Protein 9E0V (pdb70)

Structure (mmCIF, N/CA/C/O backbone):
data_9E0V
#
_entry.id   9E0V
#
_cell.length_a   47.575
_cell.length_b   47.575
_cell.length_c   194.717
_cell.angle_alpha   90.00
_cell.angle_beta   90.00
_cell.angle_gamma   90.00
#
_symmetry.space_group_name_H-M   'P 43 21 2'
#
loop_
_entity.id
_entity.type
_entity.pdbx_description
1 polymer 'Maltose/maltodextrin-binding periplasmic protein, Gasdermin-D, C-terminal chimera'
2 polymer GLY-CYS-ILE-LYS-LYS-ALA-VAL-6CW-PHE-LYS-CYS
3 water water
#
loop_
_atom_site.group_PDB
_atom_site.id
_atom_site.type_symbol
_atom_site.label_atom_id
_atom_site.label_alt_id
_atom_site.label_comp_id
_atom_site.label_asym_id
_atom_site.label_entity_id
_atom_site.label_seq_id
_atom_site.pdbx_PDB_ins_code
_atom_site.Cartn_x
_atom_site.Cartn_y
_atom_site.Cartn_z
_atom_site.occupancy
_atom_site.B_iso_or_equiv
_atom_site.auth_seq_id
_atom_site.auth_comp_id
_atom_site.auth_asym_id
_atom_site.auth_atom_id
_atom_site.pdbx_PDB_model_num
ATOM 1 N N . PRO A 1 384 ? 38.423 2.839 37.065 1.00 45.51 278 PRO A N 1
ATOM 2 C CA . PRO A 1 384 ? 39.024 3.478 35.885 1.00 45.48 278 PRO A CA 1
ATOM 3 C C . PRO A 1 384 ? 38.109 3.410 34.662 1.00 45.34 278 PRO A C 1
ATOM 4 O O . PRO A 1 384 ? 38.575 3.133 33.553 1.00 45.25 278 PRO A O 1
ATOM 8 N N . ALA A 1 385 ? 36.799 3.640 34.880 1.00 44.62 279 ALA A N 1
ATOM 9 C CA . ALA A 1 385 ? 35.752 3.630 33.847 1.00 44.44 279 ALA A CA 1
ATOM 10 C C . ALA A 1 385 ? 34.446 4.251 34.406 1.00 43.76 279 ALA A C 1
ATOM 11 O O . ALA A 1 385 ? 34.297 4.358 35.622 1.00 44.76 279 ALA A O 1
ATOM 13 N N . GLU A 1 386 ? 33.501 4.650 33.528 1.00 41.88 280 GLU A N 1
ATOM 14 C CA . GLU A 1 386 ? 32.220 5.212 33.967 1.00 40.61 280 GLU A CA 1
ATOM 15 C C . GLU A 1 386 ? 31.069 4.223 33.706 1.00 38.32 280 GLU A C 1
ATOM 16 O O . GLU A 1 386 ? 31.011 3.606 32.638 1.00 38.65 280 GLU A O 1
ATOM 22 N N . GLY A 1 387 ? 30.142 4.123 34.657 1.00 35.43 281 GLY A N 1
ATOM 23 C CA . GLY A 1 387 ? 28.983 3.253 34.525 1.00 33.03 281 GLY A CA 1
ATOM 24 C C . GLY A 1 387 ? 29.299 1.792 34.793 1.00 29.32 281 GLY A C 1
ATOM 25 O O . GLY A 1 387 ? 30.406 1.450 35.209 1.00 28.67 281 GLY A O 1
ATOM 26 N N . ALA A 1 388 ? 28.317 0.920 34.563 1.00 26.94 282 ALA A N 1
ATOM 27 C CA . ALA A 1 388 ? 28.473 -0.512 34.834 1.00 24.90 282 ALA A CA 1
ATOM 28 C C . ALA A 1 388 ? 28.990 -1.276 33.594 1.00 22.48 282 ALA A C 1
ATOM 29 O O . ALA A 1 388 ? 28.783 -0.803 32.486 1.00 22.40 282 ALA A O 1
ATOM 31 N N . PHE A 1 389 ? 29.512 -2.497 33.772 1.00 20.65 283 PHE A N 1
ATOM 32 C CA . PHE A 1 389 ? 29.908 -3.306 32.616 1.00 20.44 283 PHE A CA 1
ATOM 33 C C . PHE A 1 389 ? 28.687 -3.670 31.763 1.00 20.17 283 PHE A C 1
ATOM 34 O O . PHE A 1 389 ? 28.774 -3.714 30.536 1.00 20.23 283 PHE A O 1
ATOM 42 N N . THR A 1 390 ? 27.582 -4.012 32.429 1.00 19.81 284 THR A N 1
ATOM 43 C CA . THR A 1 390 ? 26.401 -4.533 31.755 1.00 19.86 284 THR A CA 1
ATOM 44 C C . THR A 1 390 ? 25.229 -3.547 31.770 1.00 21.07 284 THR A C 1
ATOM 45 O O . THR A 1 390 ? 25.022 -2.837 32.758 1.00 22.32 284 THR A O 1
ATOM 49 N N . GLU A 1 391 ? 24.470 -3.484 30.667 1.00 19.36 285 GLU A N 1
ATOM 50 C CA . GLU A 1 391 ? 23.272 -2.646 30.616 1.00 20.97 285 GLU A CA 1
ATOM 51 C C . GLU A 1 391 ? 22.128 -3.454 31.264 1.00 22.37 285 GLU A C 1
ATOM 52 O O . GLU A 1 391 ? 22.292 -4.620 31.625 1.00 22.62 285 GLU A O 1
ATOM 58 N N . ASP A 1 392 ? 20.969 -2.833 31.407 1.00 23.70 286 ASP A N 1
ATOM 59 C CA . ASP A 1 392 ? 19.771 -3.579 31.782 1.00 24.42 286 ASP A CA 1
ATOM 60 C C . ASP A 1 392 ? 18.890 -3.681 30.522 1.00 23.05 286 ASP A C 1
ATOM 61 O O . ASP A 1 392 ? 19.287 -3.194 29.448 1.00 21.55 286 ASP A O 1
ATOM 66 N N . PHE A 1 393 ? 17.682 -4.283 30.624 1.00 22.24 287 PHE A N 1
ATOM 67 C CA . PHE A 1 393 ? 16.822 -4.398 29.453 1.00 22.20 287 PHE A CA 1
ATOM 68 C C . PHE A 1 393 ? 16.491 -3.017 28.866 1.00 21.01 287 PHE A C 1
ATOM 69 O O . PHE A 1 393 ? 16.551 -2.880 27.660 1.00 20.43 287 PHE A O 1
ATOM 77 N N . GLN A 1 394 ? 16.188 -2.019 29.703 1.00 21.05 288 GLN A N 1
ATOM 78 C CA . GLN A 1 394 ? 15.878 -0.667 29.231 1.00 23.13 288 GLN A CA 1
ATOM 79 C C . GLN A 1 394 ? 17.042 -0.085 28.382 1.00 22.35 288 GLN A C 1
ATOM 80 O O . GLN A 1 394 ? 16.802 0.506 27.327 1.00 21.95 288 GLN A O 1
ATOM 86 N N . GLY A 1 395 ? 18.277 -0.280 28.853 1.00 20.42 289 GLY A N 1
ATOM 87 C CA . GLY A 1 395 ? 19.456 0.221 28.158 1.00 19.72 289 GLY A CA 1
ATOM 88 C C . GLY A 1 395 ? 19.677 -0.524 26.855 1.00 18.94 289 GLY A C 1
ATOM 89 O O . GLY A 1 395 ? 19.972 0.086 25.824 1.00 19.79 289 GLY A O 1
ATOM 90 N N . LEU A 1 396 ? 19.509 -1.862 26.875 1.00 17.54 290 LEU A N 1
ATOM 91 C CA . LEU A 1 396 ? 19.648 -2.662 25.667 1.00 17.38 290 LEU A CA 1
ATOM 92 C C . LEU A 1 396 ? 18.612 -2.245 24.638 1.00 16.91 290 LEU A C 1
ATOM 93 O O . LEU A 1 396 ? 18.945 -2.015 23.476 1.00 17.79 290 LEU A O 1
ATOM 98 N N . ARG A 1 397 ? 17.369 -2.067 25.077 1.00 17.31 291 ARG A N 1
ATOM 99 C CA . ARG A 1 397 ? 16.287 -1.680 24.170 1.00 18.50 291 ARG A CA 1
ATOM 100 C C . ARG A 1 397 ? 16.552 -0.302 23.605 1.00 19.30 291 ARG A C 1
ATOM 101 O O . ARG A 1 397 ? 16.359 -0.099 22.409 1.00 19.82 291 ARG A O 1
ATOM 109 N N . ALA A 1 398 ? 17.076 0.632 24.428 1.00 19.91 292 ALA A N 1
ATOM 110 C CA . ALA A 1 398 ? 17.447 1.959 23.915 1.00 21.54 292 ALA A CA 1
ATOM 111 C C . ALA A 1 398 ? 18.548 1.894 22.849 1.00 22.01 292 ALA A C 1
ATOM 112 O O . ALA A 1 398 ? 18.429 2.567 21.818 1.00 23.64 292 ALA A O 1
ATOM 114 N N . GLU A 1 399 ? 19.584 1.054 23.055 1.00 21.28 293 GLU A N 1
ATOM 115 C CA . GLU A 1 399 ? 20.688 0.846 22.122 1.00 21.84 293 GLU A CA 1
ATOM 116 C C . GLU A 1 399 ? 20.164 0.292 20.793 1.00 21.73 293 GLU A C 1
ATOM 117 O O . GLU A 1 399 ? 20.544 0.783 19.726 1.00 23.04 293 GLU A O 1
ATOM 123 N N . VAL A 1 400 ? 19.281 -0.716 20.864 1.00 19.21 294 VAL A N 1
ATOM 124 C CA . VAL A 1 400 ? 18.713 -1.331 19.679 1.00 20.17 294 VAL A CA 1
ATOM 125 C C . VAL A 1 400 ? 17.858 -0.315 18.924 1.00 20.34 294 VAL A C 1
ATOM 126 O O . VAL A 1 400 ? 17.910 -0.273 17.689 1.00 20.40 294 VAL A O 1
ATOM 130 N N . GLU A 1 401 ? 17.014 0.425 19.666 1.00 20.68 295 GLU A N 1
ATOM 131 C CA . GLU A 1 401 ? 16.064 1.360 19.066 1.00 21.88 295 GLU A CA 1
ATOM 132 C C . GLU A 1 401 ? 16.736 2.535 18.393 1.00 23.23 295 GLU A C 1
ATOM 133 O O . GLU A 1 401 ? 16.134 3.084 17.459 1.00 24.05 295 GLU A O 1
ATOM 139 N N . THR A 1 402 ? 18.009 2.869 18.758 1.00 23.49 296 THR A N 1
ATOM 140 C CA . THR A 1 402 ? 18.712 3.939 18.020 1.00 24.97 296 THR A CA 1
ATOM 141 C C . THR A 1 402 ? 18.888 3.559 16.524 1.00 24.96 296 THR A C 1
ATOM 142 O O . THR A 1 402 ? 19.119 4.434 15.684 1.00 26.00 296 THR A O 1
ATOM 146 N N . ILE A 1 403 ? 18.841 2.251 16.217 1.00 23.28 297 ILE A N 1
ATOM 147 C CA . ILE A 1 403 ? 18.905 1.773 14.863 1.00 23.00 297 ILE A CA 1
ATOM 148 C C . ILE A 1 403 ? 17.474 1.404 14.404 1.00 23.25 297 ILE A C 1
ATOM 149 O O . ILE A 1 403 ? 17.008 1.930 13.388 1.00 22.88 297 ILE A O 1
ATOM 154 N N . SER A 1 404 ? 16.795 0.481 15.129 1.00 23.01 298 SER A N 1
ATOM 155 C CA . SER A 1 404 ? 15.527 -0.114 14.682 1.00 24.19 298 SER A CA 1
ATOM 156 C C . SER A 1 404 ? 14.363 0.847 14.538 1.00 26.27 298 SER A C 1
ATOM 157 O O . SER A 1 404 ? 13.435 0.521 13.798 1.00 27.45 298 SER A O 1
ATOM 160 N N . LYS A 1 405 ? 14.394 1.992 15.234 1.00 26.58 299 LYS A N 1
ATOM 161 C CA . LYS A 1 405 ? 13.333 3.008 15.154 1.00 28.40 299 LYS A CA 1
ATOM 162 C C . LYS A 1 405 ? 13.745 4.231 14.322 1.00 29.21 299 LYS A C 1
ATOM 163 O O . LYS A 1 405 ? 12.962 5.173 14.207 1.00 31.05 299 LYS A O 1
ATOM 169 N N . GLU A 1 406 ? 14.967 4.243 13.743 1.00 27.26 300 GLU A N 1
ATOM 170 C CA . GLU A 1 406 ? 15.429 5.354 12.918 1.00 26.21 300 GLU A CA 1
ATOM 171 C C . GLU A 1 406 ? 15.739 4.865 11.479 1.00 24.73 300 GLU A C 1
ATOM 172 O O . GLU A 1 406 ? 16.553 5.478 10.794 1.00 25.26 300 GLU A O 1
ATOM 178 N N . LEU A 1 407 ? 15.123 3.760 11.040 1.00 22.73 301 LEU A N 1
ATOM 179 C CA . LEU A 1 407 ? 15.406 3.222 9.708 1.00 21.72 301 LEU A CA 1
ATOM 180 C C . LEU A 1 407 ? 14.861 4.114 8.612 1.00 22.51 301 LEU A C 1
ATOM 181 O O . LEU A 1 407 ? 13.856 4.790 8.805 1.00 23.29 301 LEU A O 1
ATOM 186 N N . GLU A 1 408 ? 15.455 4.013 7.431 1.00 21.71 302 GLU A N 1
ATOM 187 C CA . GLU A 1 408 ? 14.927 4.686 6.249 1.00 21.62 302 GLU A CA 1
ATOM 188 C C . GLU A 1 408 ? 13.598 4.047 5.877 1.00 21.68 302 GLU A C 1
ATOM 189 O O . GLU A 1 408 ? 13.368 2.853 6.118 1.00 21.98 302 GLU A O 1
ATOM 195 N N . LEU A 1 409 ? 12.715 4.839 5.257 1.00 20.84 303 LEU A N 1
ATO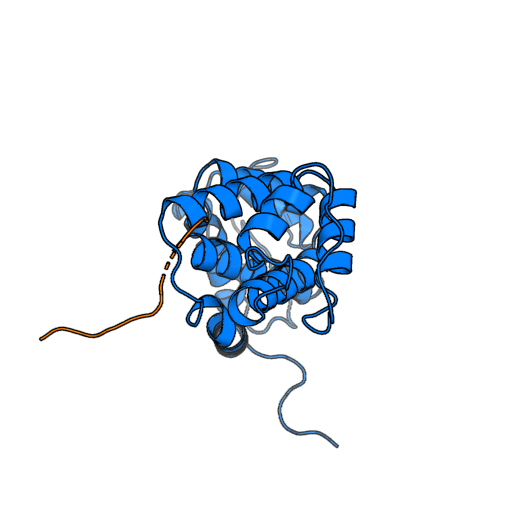M 196 C CA . LEU A 1 409 ? 11.444 4.324 4.774 1.00 22.03 303 LEU A CA 1
ATOM 197 C C . LEU A 1 409 ? 11.652 3.636 3.417 1.00 22.32 303 LEU A C 1
ATOM 198 O O . LEU A 1 409 ? 12.366 4.160 2.554 1.00 22.70 303 LEU A O 1
ATOM 203 N N . LEU A 1 410 ? 11.064 2.449 3.259 1.00 21.97 304 LEU A N 1
ATOM 204 C CA . LEU A 1 410 ? 11.182 1.671 2.036 1.00 22.75 304 LEU A CA 1
ATOM 205 C C . LEU A 1 410 ? 9.820 1.516 1.428 1.00 23.56 304 LEU A C 1
ATOM 206 O O . LEU A 1 410 ? 8.854 1.199 2.129 1.00 24.34 304 LEU A O 1
ATOM 211 N N . ASP A 1 411 ? 9.744 1.619 0.093 1.00 24.13 305 ASP A N 1
ATOM 212 C CA . ASP A 1 411 ? 8.498 1.312 -0.615 1.00 24.40 305 ASP A CA 1
ATOM 213 C C . ASP A 1 411 ? 8.206 -0.185 -0.412 1.00 24.85 305 ASP A C 1
ATOM 214 O O . ASP A 1 411 ? 9.142 -0.972 -0.260 1.00 24.12 305 ASP A O 1
ATOM 219 N N . ARG A 1 412 ? 6.926 -0.577 -0.352 1.00 25.68 306 ARG A N 1
ATOM 220 C CA . ARG A 1 412 ? 6.533 -1.968 -0.132 1.00 27.66 306 ARG A CA 1
ATOM 221 C C . ARG A 1 412 ? 7.251 -2.975 -1.022 1.00 27.54 306 ARG A C 1
ATOM 222 O O . ARG A 1 412 ? 7.672 -4.014 -0.530 1.00 27.77 306 ARG A O 1
ATOM 230 N N . GLU A 1 413 ? 7.446 -2.656 -2.310 1.00 26.89 307 GLU A N 1
ATOM 231 C CA . GLU A 1 413 ? 8.109 -3.582 -3.221 1.00 26.62 307 GLU A CA 1
ATOM 232 C C . GLU A 1 413 ? 9.580 -3.763 -2.843 1.00 24.48 307 GLU A C 1
ATOM 233 O O . GLU A 1 413 ? 10.076 -4.899 -2.841 1.00 24.47 307 GLU A O 1
ATOM 239 N N . LEU A 1 414 ? 10.256 -2.654 -2.527 1.00 22.64 308 LEU A N 1
ATOM 240 C CA . LEU A 1 414 ? 11.672 -2.724 -2.144 1.00 22.17 308 LEU A CA 1
ATOM 241 C C . LEU A 1 414 ? 11.810 -3.473 -0.829 1.00 22.42 308 LEU A C 1
ATOM 242 O O . LEU A 1 414 ? 12.657 -4.350 -0.723 1.00 22.99 308 LEU A O 1
ATOM 247 N N . CYS A 1 415 ? 10.925 -3.185 0.130 1.00 21.70 309 CYS A N 1
ATOM 248 C CA . CYS A 1 415 ? 10.906 -3.842 1.438 1.00 22.62 309 CYS A CA 1
ATOM 249 C C . CYS A 1 415 ? 10.732 -5.346 1.276 1.00 23.01 309 CYS A C 1
ATOM 250 O O . CYS A 1 415 ? 11.499 -6.111 1.854 1.00 22.51 309 CYS A O 1
ATOM 253 N N . GLN A 1 416 ? 9.752 -5.779 0.454 1.00 22.10 310 GLN A N 1
ATOM 254 C CA . GLN A 1 416 ? 9.527 -7.197 0.241 1.00 22.47 310 GLN A CA 1
ATOM 255 C C . GLN A 1 416 ? 10.750 -7.889 -0.368 1.00 22.32 310 GLN A C 1
ATOM 256 O O . GLN A 1 416 ? 11.103 -8.977 0.083 1.00 21.70 310 GLN A O 1
ATOM 262 N N . LEU A 1 417 ? 11.407 -7.271 -1.372 1.00 21.53 311 LEU A N 1
ATOM 263 C CA . LEU A 1 417 ? 12.599 -7.879 -1.965 1.00 21.21 311 LEU A CA 1
ATOM 264 C C . LEU A 1 417 ? 13.721 -8.009 -0.907 1.00 19.80 311 LEU A C 1
ATOM 265 O O . LEU A 1 417 ? 14.389 -9.046 -0.846 1.00 20.56 311 LEU A O 1
ATOM 270 N N . LEU A 1 418 ? 13.864 -6.998 -0.045 1.00 18.85 312 LEU A N 1
ATOM 271 C CA . LEU A 1 418 ? 14.902 -7.034 0.987 1.00 18.23 312 LEU A CA 1
ATOM 272 C C . LEU A 1 418 ? 14.634 -8.186 1.954 1.00 18.40 312 LEU A C 1
ATOM 273 O O . LEU A 1 418 ? 15.540 -8.942 2.276 1.00 18.36 312 LEU A O 1
ATOM 278 N N . LEU A 1 419 ? 13.363 -8.334 2.400 1.00 18.07 313 LEU A N 1
ATOM 279 C CA . LEU A 1 419 ? 13.017 -9.427 3.315 1.00 18.78 313 LEU A CA 1
ATOM 280 C C . LEU A 1 419 ? 13.190 -10.797 2.673 1.00 19.22 313 LEU A C 1
ATOM 281 O O . LEU A 1 419 ? 13.646 -11.717 3.353 1.00 19.52 313 LEU A O 1
ATOM 286 N N . GLU A 1 420 ? 12.842 -10.959 1.364 1.00 19.17 314 GLU A N 1
ATOM 287 C CA . GLU A 1 420 ? 13.050 -12.259 0.698 1.00 19.97 314 GLU A CA 1
ATOM 288 C C . GLU A 1 420 ? 14.536 -12.597 0.663 1.00 19.74 314 GLU A C 1
ATOM 289 O O . GLU A 1 420 ? 14.928 -13.738 0.935 1.00 19.63 314 GLU A O 1
ATOM 295 N N . GLY A 1 421 ? 15.345 -11.585 0.363 1.00 18.74 315 GLY A N 1
ATOM 296 C CA . GLY A 1 421 ? 16.795 -11.725 0.335 1.00 17.79 315 GLY A CA 1
ATOM 297 C C . GLY A 1 421 ? 17.333 -12.115 1.701 1.00 17.13 315 GLY A C 1
ATOM 298 O O . GLY A 1 421 ? 18.094 -13.091 1.827 1.00 17.09 315 GLY A O 1
ATOM 299 N N . LEU A 1 422 ? 16.909 -11.388 2.763 1.00 16.77 316 LEU A N 1
ATOM 300 C CA . LEU A 1 422 ? 17.420 -11.704 4.118 1.00 16.51 316 LEU A CA 1
ATOM 301 C C . LEU A 1 422 ? 17.014 -13.120 4.555 1.00 16.89 316 LEU A C 1
ATOM 302 O O . LEU A 1 422 ? 17.775 -13.820 5.242 1.00 16.81 316 LEU A O 1
ATOM 307 N N . GLU A 1 423 ? 15.791 -13.545 4.173 1.00 16.99 317 GLU A N 1
ATOM 308 C CA . GLU A 1 423 ? 15.328 -14.889 4.511 1.00 18.93 317 GLU A CA 1
ATOM 309 C C . GLU A 1 423 ? 16.265 -15.947 3.891 1.00 20.37 317 GLU A C 1
ATOM 310 O O . GLU A 1 423 ? 16.718 -16.856 4.584 1.00 20.64 317 GLU A O 1
ATOM 316 N N . GLY A 1 424 ? 16.602 -15.763 2.610 1.00 19.68 318 GLY A N 1
ATOM 317 C CA . GLY A 1 424 ? 17.520 -16.678 1.944 1.00 18.89 318 GLY A CA 1
ATOM 318 C C . GLY A 1 424 ? 18.928 -16.638 2.513 1.00 18.38 318 GLY A C 1
ATOM 319 O O . GLY A 1 424 ? 19.571 -17.680 2.678 1.00 18.50 318 GLY A O 1
ATOM 320 N N . VAL A 1 425 ? 19.402 -15.450 2.906 1.00 17.31 319 VAL A N 1
ATOM 321 C CA . VAL A 1 425 ? 20.730 -15.312 3.514 1.00 17.85 319 VAL A CA 1
ATOM 322 C C . VAL A 1 425 ? 20.800 -16.050 4.858 1.00 17.70 319 VAL A C 1
ATOM 323 O O . VAL A 1 425 ? 21.757 -16.761 5.131 1.00 18.81 319 VAL A O 1
ATOM 327 N N . LEU A 1 426 ? 19.742 -15.925 5.680 1.00 16.61 320 LEU A N 1
ATOM 328 C CA . LEU A 1 426 ? 19.712 -16.596 6.977 1.00 16.44 320 LEU A CA 1
ATOM 329 C C . LEU A 1 426 ? 19.770 -18.134 6.817 1.00 18.24 320 LEU A C 1
ATOM 330 O O . LEU A 1 426 ? 20.192 -18.810 7.752 1.00 19.10 320 LEU A O 1
ATOM 335 N N . ARG A 1 427 ? 19.326 -18.683 5.666 1.00 18.84 321 ARG A N 1
ATOM 336 C CA . ARG A 1 427 ? 19.369 -20.146 5.443 1.00 19.50 321 ARG A CA 1
ATOM 337 C C . ARG A 1 427 ? 20.719 -20.639 4.909 1.00 21.26 321 ARG A C 1
ATOM 338 O O . ARG A 1 427 ? 20.878 -21.852 4.681 1.00 22.75 321 ARG A O 1
ATOM 346 N N . ASP A 1 428 ? 21.700 -19.745 4.729 1.00 20.40 322 ASP A N 1
ATOM 347 C CA . ASP A 1 428 ? 22.978 -20.148 4.128 1.00 22.19 322 ASP A CA 1
ATOM 348 C C . ASP A 1 428 ? 24.138 -19.442 4.808 1.00 22.41 322 ASP A C 1
ATOM 349 O O . ASP A 1 428 ? 24.333 -18.242 4.596 1.00 22.22 322 ASP A O 1
ATOM 354 N N . GLN A 1 429 ? 24.926 -20.177 5.599 1.00 22.06 323 GLN A N 1
ATOM 355 C CA . GLN A 1 429 ? 26.060 -19.619 6.343 1.00 22.43 323 GLN A CA 1
ATOM 356 C C . GLN A 1 429 ? 27.042 -18.886 5.439 1.00 22.22 323 GLN A C 1
ATOM 357 O O . GLN A 1 429 ? 27.611 -17.871 5.849 1.00 22.28 323 GLN A O 1
ATOM 363 N N . LEU A 1 430 ? 27.218 -19.377 4.202 1.00 22.53 324 LEU A N 1
ATOM 364 C CA . LEU A 1 430 ? 28.127 -18.692 3.276 1.00 23.85 324 LEU A CA 1
ATOM 365 C C . LEU A 1 430 ? 27.546 -17.381 2.779 1.00 23.56 324 LEU A C 1
ATOM 366 O O . LEU A 1 430 ? 28.300 -16.460 2.496 1.00 25.26 324 LEU A O 1
ATOM 371 N N . ALA A 1 431 ? 26.225 -17.309 2.604 1.00 21.36 325 ALA A N 1
ATOM 372 C CA . ALA A 1 431 ? 25.582 -16.068 2.172 1.00 20.67 325 ALA A CA 1
ATOM 373 C C . ALA A 1 431 ? 25.700 -15.013 3.304 1.00 20.25 325 ALA A C 1
ATOM 374 O O . ALA A 1 431 ? 25.938 -13.857 3.004 1.00 21.28 325 ALA A O 1
ATOM 376 N N . LEU A 1 432 ? 25.564 -15.412 4.577 1.00 20.41 326 LEU A N 1
ATOM 377 C CA . LEU A 1 432 ? 25.747 -14.470 5.697 1.00 20.31 326 LEU A CA 1
ATOM 378 C C . LEU A 1 432 ? 27.176 -13.892 5.672 1.00 20.69 326 LEU A C 1
ATOM 379 O O . LEU A 1 432 ? 27.376 -12.682 5.808 1.00 19.92 326 LEU A O 1
ATOM 384 N N . ARG A 1 433 ? 28.174 -14.773 5.450 1.00 20.57 327 ARG A N 1
ATOM 385 C CA . ARG A 1 433 ? 29.559 -14.335 5.417 1.00 21.77 327 ARG A CA 1
ATOM 386 C C . ARG A 1 433 ? 29.802 -13.430 4.214 1.00 20.83 327 ARG A C 1
ATOM 387 O O . ARG A 1 433 ? 30.423 -12.384 4.368 1.00 21.10 327 ARG A O 1
ATOM 395 N N . ALA A 1 434 ? 29.321 -13.819 3.031 1.00 20.72 328 ALA A N 1
ATOM 396 C CA . ALA A 1 434 ? 29.533 -13.039 1.811 1.00 21.59 328 ALA A CA 1
ATOM 397 C C . ALA A 1 434 ? 28.892 -11.668 1.910 1.00 20.77 328 ALA A C 1
ATOM 398 O O . ALA A 1 434 ? 29.479 -10.671 1.491 1.00 21.13 328 ALA A O 1
ATOM 400 N N . LEU A 1 435 ? 27.699 -11.610 2.514 1.00 19.03 329 LEU A N 1
ATOM 401 C CA . LEU A 1 435 ? 27.021 -10.336 2.653 1.00 17.53 329 LEU A CA 1
ATOM 402 C C . LEU A 1 435 ? 27.759 -9.447 3.640 1.00 17.47 329 LEU A C 1
ATOM 403 O O . LEU A 1 435 ? 27.962 -8.255 3.381 1.00 17.59 329 LEU A O 1
ATOM 408 N N . GLU A 1 436 ? 28.229 -10.025 4.756 1.00 17.13 330 GLU A N 1
ATOM 409 C CA . GLU A 1 436 ? 28.947 -9.254 5.763 1.00 18.21 330 GLU A CA 1
ATOM 410 C C . GLU A 1 436 ? 30.241 -8.669 5.180 1.00 19.34 330 GLU A C 1
ATOM 411 O O . GLU A 1 436 ? 30.550 -7.499 5.399 1.00 19.93 330 GLU A O 1
ATOM 417 N N . GLU A 1 437 ? 30.920 -9.457 4.340 1.00 20.50 331 GLU A N 1
ATOM 418 C CA . GLU A 1 437 ? 32.152 -9.012 3.718 1.00 22.20 331 GLU A CA 1
ATOM 419 C C . GLU A 1 437 ? 31.892 -7.926 2.701 1.00 21.42 331 GLU A C 1
ATOM 420 O O . GLU A 1 437 ? 3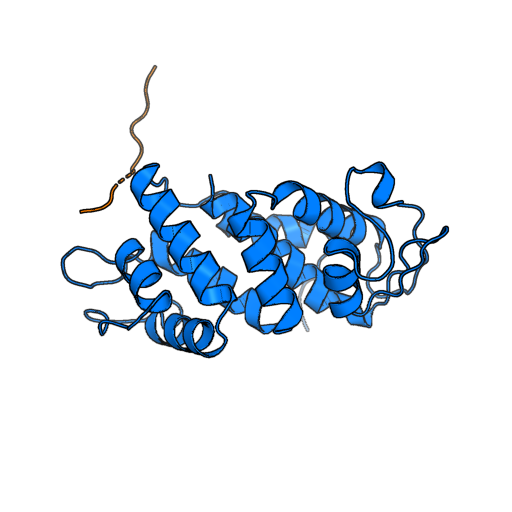2.659 -6.981 2.636 1.00 22.74 331 GLU A O 1
ATOM 426 N N . ALA A 1 438 ? 30.803 -8.025 1.938 1.00 20.19 332 ALA A N 1
ATOM 427 C CA . ALA A 1 438 ? 30.443 -7.029 0.933 1.00 20.69 332 ALA A CA 1
ATOM 428 C C . ALA A 1 438 ? 30.114 -5.687 1.578 1.00 20.95 332 ALA A C 1
ATOM 429 O O . ALA A 1 438 ? 30.441 -4.636 1.010 1.00 21.40 332 ALA A O 1
ATOM 431 N N . LEU A 1 439 ? 29.467 -5.704 2.768 1.00 18.86 333 LEU A N 1
ATOM 432 C CA . LEU A 1 439 ? 29.086 -4.451 3.400 1.00 19.38 333 LEU A CA 1
ATOM 433 C C . LEU A 1 439 ? 30.245 -3.739 4.089 1.00 22.22 333 LEU A C 1
ATOM 434 O O . LEU A 1 439 ? 30.204 -2.518 4.240 1.00 23.67 333 LEU A O 1
ATOM 439 N N . GLU A 1 440 ? 31.284 -4.488 4.485 1.00 23.72 334 GLU A N 1
ATOM 440 C CA . GLU A 1 440 ? 32.521 -3.934 5.057 1.00 26.07 334 GLU A CA 1
ATOM 441 C C . GLU A 1 440 ? 32.253 -2.965 6.218 1.00 27.29 334 GLU A C 1
ATOM 442 O O . GLU A 1 440 ? 32.913 -1.924 6.313 1.00 27.79 334 GLU A O 1
ATOM 448 N N . GLN A 1 441 ? 31.239 -3.252 7.060 1.00 27.39 335 GLN A N 1
ATOM 449 C CA . GLN A 1 441 ? 30.892 -2.371 8.179 1.00 29.48 335 GLN A CA 1
ATOM 450 C C . GLN A 1 441 ? 30.664 -0.914 7.746 1.00 32.10 335 GLN A C 1
ATOM 451 O O . GLN A 1 441 ? 31.073 0.010 8.448 1.00 32.62 335 GLN A O 1
ATOM 457 N N . GLY A 1 442 ? 30.075 -0.719 6.568 1.00 33.19 336 GLY A N 1
ATOM 458 C CA . GLY A 1 442 ? 29.832 0.623 6.053 1.00 35.12 336 GLY A CA 1
ATOM 459 C C . GLY A 1 442 ? 31.047 1.400 5.569 1.00 37.09 336 GLY A C 1
ATOM 460 O O . GLY A 1 442 ? 30.925 2.591 5.271 1.00 38.17 336 GLY A O 1
ATOM 461 N N . GLN A 1 443 ? 32.218 0.756 5.447 1.00 37.57 337 GLN A N 1
ATOM 462 C CA . GLN A 1 443 ? 33.433 1.450 5.003 1.00 39.34 337 GLN A CA 1
ATOM 463 C C . GLN A 1 443 ? 33.796 1.216 3.532 1.00 40.57 337 GLN A C 1
ATOM 464 O O . GLN A 1 443 ? 34.886 1.631 3.120 1.00 40.99 337 GLN A O 1
ATOM 470 N N . SER A 1 444 ? 32.946 0.519 2.762 1.00 40.65 338 SER A N 1
ATOM 471 C CA . SER A 1 444 ? 33.266 0.221 1.370 1.00 41.70 338 SER A CA 1
ATOM 472 C C . SER A 1 444 ? 33.297 1.442 0.483 1.00 42.62 338 SER A C 1
ATOM 473 O O . SER A 1 444 ? 32.365 2.241 0.473 1.00 43.14 338 SER A O 1
ATOM 476 N N . LEU A 1 445 ? 34.361 1.550 -0.292 1.00 42.39 339 LEU A N 1
ATOM 477 C CA . LEU A 1 445 ? 34.532 2.598 -1.273 1.00 42.78 339 LEU A CA 1
ATOM 478 C C . LEU A 1 445 ? 34.423 1.880 -2.617 1.00 42.04 339 LEU A C 1
ATOM 479 O O . LEU A 1 445 ? 35.017 0.810 -2.813 1.00 42.94 339 LEU A O 1
ATOM 484 N N . GLY A 1 446 ? 33.619 2.432 -3.500 1.00 39.68 340 GLY A N 1
ATOM 485 C CA . GLY A 1 446 ? 33.444 1.857 -4.823 1.00 37.23 340 GLY A CA 1
ATOM 486 C C . GLY A 1 446 ? 32.281 0.907 -4.956 1.00 34.07 340 GLY A C 1
ATOM 487 O O . GLY A 1 446 ? 31.699 0.434 -3.961 1.00 34.47 340 GLY A O 1
ATOM 488 N N . PRO A 1 447 ? 31.926 0.625 -6.212 1.00 30.20 341 PRO A N 1
ATOM 489 C CA . PRO A 1 447 ? 30.812 -0.283 -6.466 1.00 27.99 341 PRO A CA 1
ATOM 490 C C . PRO A 1 447 ? 31.038 -1.687 -5.907 1.00 26.16 341 PRO A C 1
ATOM 491 O O . PRO A 1 447 ? 32.155 -2.208 -5.907 1.00 26.39 341 PRO A O 1
ATOM 495 N N . VAL A 1 448 ? 29.961 -2.302 -5.422 1.00 24.82 342 VAL A N 1
ATOM 496 C CA . VAL A 1 448 ? 30.022 -3.657 -4.899 1.00 25.20 342 VAL A CA 1
ATOM 497 C C . VAL A 1 448 ? 30.245 -4.671 -6.031 1.00 26.58 342 VAL A C 1
ATOM 498 O O . VAL A 1 448 ? 29.865 -4.438 -7.175 1.00 26.11 342 VAL A O 1
ATOM 502 N N . GLU A 1 449 ? 30.824 -5.812 -5.692 1.00 28.07 343 GLU A N 1
ATOM 503 C CA . GLU A 1 449 ? 30.989 -6.903 -6.648 1.00 30.62 343 GLU A CA 1
ATOM 504 C C . GLU A 1 449 ? 29.665 -7.667 -6.654 1.00 32.69 343 GLU A C 1
ATOM 505 O O . GLU A 1 449 ? 29.081 -7.875 -5.592 1.00 31.80 343 GLU A O 1
ATOM 511 N N . PRO A 1 450 ? 29.114 -8.008 -7.829 1.00 35.20 344 PRO A N 1
ATOM 512 C CA . PRO A 1 450 ? 27.834 -8.737 -7.847 1.00 35.74 344 PRO A CA 1
ATOM 513 C C . PRO A 1 450 ? 27.984 -10.106 -7.193 1.00 34.72 344 PRO A C 1
ATOM 514 O O . PRO A 1 450 ? 29.002 -10.762 -7.367 1.00 34.82 344 PRO A O 1
ATOM 518 N N . LEU A 1 451 ? 27.015 -10.494 -6.368 1.00 33.85 345 LEU A N 1
ATOM 519 C CA . LEU A 1 451 ? 27.073 -11.775 -5.672 1.00 32.82 345 LEU A CA 1
ATOM 520 C C . LEU A 1 451 ? 25.969 -12.692 -6.168 1.00 31.60 345 LEU A C 1
ATOM 521 O O . LEU A 1 451 ? 24.931 -12.218 -6.625 1.00 31.28 345 LEU A O 1
ATOM 526 N N . ASP A 1 452 ? 26.195 -14.007 -6.075 1.00 31.42 346 ASP A N 1
ATOM 527 C CA . ASP A 1 452 ? 25.176 -14.968 -6.475 1.00 31.62 346 ASP A CA 1
ATOM 528 C C . ASP A 1 452 ? 24.208 -15.187 -5.315 1.00 30.85 346 ASP A C 1
ATOM 529 O O . ASP A 1 452 ? 24.590 -15.066 -4.134 1.00 31.72 346 ASP A O 1
ATOM 534 N N . GLY A 1 453 ? 22.998 -15.577 -5.669 1.00 29.82 347 GLY A N 1
ATOM 535 C CA . GLY A 1 453 ? 21.968 -15.973 -4.722 1.00 28.77 347 GLY A CA 1
ATOM 536 C C . GLY A 1 453 ? 21.430 -14.876 -3.830 1.00 27.17 347 GLY A C 1
ATOM 537 O O . GLY A 1 453 ? 21.455 -13.694 -4.176 1.00 26.33 347 GLY A O 1
ATOM 538 N N . PRO A 1 454 ? 20.849 -15.302 -2.700 1.00 26.30 348 PRO A N 1
ATOM 539 C CA . PRO A 1 454 ? 20.240 -14.345 -1.770 1.00 24.96 348 PRO A CA 1
ATOM 540 C C . PRO A 1 454 ? 21.131 -13.202 -1.300 1.00 23.20 348 PRO A C 1
ATOM 541 O O . PRO A 1 454 ? 20.601 -12.099 -1.089 1.00 22.50 348 PRO A O 1
ATOM 545 N N . ALA A 1 455 ? 22.450 -13.424 -1.107 1.00 22.87 349 ALA A N 1
ATOM 546 C CA . ALA A 1 455 ? 23.327 -12.312 -0.692 1.00 22.06 349 ALA A CA 1
ATOM 547 C C . ALA A 1 455 ? 23.323 -11.194 -1.752 1.00 21.15 349 ALA A C 1
ATOM 548 O O . ALA A 1 455 ? 23.283 -10.005 -1.417 1.00 18.83 349 ALA A O 1
ATOM 550 N N . GLY A 1 456 ? 23.326 -11.592 -3.029 1.00 21.29 350 GLY A N 1
ATOM 551 C CA . GLY A 1 456 ? 23.218 -10.623 -4.113 1.00 21.10 350 GLY A CA 1
ATOM 552 C C . GLY A 1 456 ? 21.878 -9.902 -4.137 1.00 21.25 350 GLY A C 1
ATOM 553 O O . GLY A 1 456 ? 21.832 -8.685 -4.335 1.00 21.92 350 GLY A O 1
ATOM 554 N N . ALA A 1 457 ? 20.772 -10.626 -3.849 1.00 20.69 351 ALA A N 1
ATOM 555 C CA . ALA A 1 457 ? 19.432 -10.068 -3.807 1.00 20.60 351 ALA A CA 1
ATOM 556 C C . ALA A 1 457 ? 19.328 -8.986 -2.726 1.00 19.06 351 ALA A C 1
ATOM 557 O O . ALA A 1 457 ? 18.723 -7.944 -2.951 1.00 19.76 351 ALA A O 1
ATOM 559 N N . VAL A 1 458 ? 19.956 -9.212 -1.572 1.00 18.12 352 VAL A N 1
ATOM 560 C CA . VAL A 1 458 ? 19.994 -8.191 -0.515 1.00 17.88 352 VAL A CA 1
ATOM 561 C C . VAL A 1 458 ? 20.833 -6.989 -0.987 1.00 18.22 352 VAL A C 1
ATOM 562 O O . VAL A 1 458 ? 20.425 -5.846 -0.809 1.00 18.06 352 VAL A O 1
ATOM 566 N N . LEU A 1 459 ? 22.009 -7.232 -1.584 1.00 18.59 353 LEU A N 1
ATOM 567 C CA . LEU A 1 459 ? 22.876 -6.143 -2.030 1.00 20.02 353 LEU A CA 1
ATOM 568 C C . LEU A 1 459 ? 22.174 -5.234 -3.024 1.00 20.24 353 LEU A C 1
ATOM 569 O O . LEU A 1 459 ? 22.284 -4.018 -2.903 1.00 20.48 353 LEU A O 1
ATOM 574 N N . GLU A 1 460 ? 21.348 -5.822 -3.913 1.00 20.92 354 GLU A N 1
ATOM 575 C CA . GLU A 1 460 ? 20.565 -5.034 -4.876 1.00 22.43 354 GLU A CA 1
ATOM 576 C C . GLU A 1 460 ? 19.586 -4.071 -4.199 1.00 22.67 354 GLU A C 1
ATOM 577 O O . GLU A 1 460 ? 19.191 -3.089 -4.810 1.00 23.90 354 GLU A O 1
ATOM 583 N N . CYS A 1 461 ? 19.168 -4.339 -2.944 1.00 21.06 355 CYS A N 1
ATOM 584 C CA . CYS A 1 461 ? 18.267 -3.436 -2.223 1.00 21.52 355 CYS A CA 1
ATOM 585 C C . CYS A 1 461 ? 19.006 -2.345 -1.440 1.00 20.74 355 CYS A C 1
ATOM 586 O O . CYS A 1 461 ? 18.353 -1.509 -0.840 1.00 22.70 355 CYS A O 1
ATOM 589 N N . LEU A 1 462 ? 20.327 -2.399 -1.361 1.00 18.64 356 LEU A N 1
ATOM 590 C CA . LEU A 1 462 ? 21.111 -1.465 -0.578 1.00 18.30 356 LEU A CA 1
ATOM 591 C C . LEU A 1 462 ? 22.029 -0.563 -1.410 1.00 19.52 356 LEU A C 1
ATOM 592 O O . LEU A 1 462 ? 22.790 0.209 -0.823 1.00 20.49 356 LEU A O 1
ATOM 597 N N . VAL A 1 463 ? 22.076 -0.775 -2.723 1.00 18.87 357 VAL A N 1
ATOM 598 C CA . VAL A 1 463 ? 22.950 0.013 -3.589 1.00 18.67 357 VAL A CA 1
ATOM 599 C C . VAL A 1 463 ? 22.177 0.893 -4.541 1.00 20.21 357 VAL A C 1
ATOM 600 O O . VAL A 1 463 ? 21.046 0.597 -4.902 1.00 20.23 357 VAL A O 1
ATOM 604 N N . LEU A 1 464 ? 22.819 1.978 -4.962 1.00 20.67 358 LEU A N 1
ATOM 605 C CA . LEU A 1 464 ? 22.281 2.806 -6.033 1.00 21.62 358 LEU A CA 1
ATOM 606 C C . LEU A 1 464 ? 22.477 2.045 -7.370 1.00 22.02 358 LEU A C 1
ATOM 607 O O . LEU A 1 464 ? 23.149 1.001 -7.404 1.00 22.31 358 LEU A O 1
ATOM 612 N N . SER A 1 465 ? 21.915 2.577 -8.493 1.00 21.80 359 SER A N 1
ATOM 613 C CA . SER A 1 465 ? 22.079 1.969 -9.809 1.00 22.95 359 SER A CA 1
ATOM 614 C C . SER A 1 465 ? 23.571 1.840 -10.189 1.00 23.08 359 SER A C 1
ATOM 615 O O . SER A 1 465 ? 23.916 0.971 -10.978 1.00 24.07 359 SER A O 1
ATOM 618 N N . SER A 1 466 ? 24.435 2.675 -9.618 1.00 22.50 360 SER A N 1
ATOM 619 C CA . SER A 1 466 ? 25.873 2.612 -9.838 1.00 23.57 360 SER A CA 1
ATOM 620 C C . SER A 1 466 ? 26.568 1.436 -9.130 1.00 23.31 360 SER A C 1
ATOM 621 O O . SER A 1 466 ? 27.757 1.198 -9.369 1.00 24.01 360 SER A O 1
ATOM 624 N N . GLY A 1 467 ? 25.872 0.762 -8.219 1.00 21.45 361 GLY A N 1
ATOM 625 C CA . GLY A 1 467 ? 26.490 -0.282 -7.408 1.00 20.61 361 GLY A CA 1
ATOM 626 C C . GLY A 1 467 ? 27.093 0.236 -6.113 1.00 20.04 361 GLY A C 1
ATOM 627 O O . GLY A 1 467 ? 27.711 -0.521 -5.379 1.00 20.08 361 GLY A O 1
ATOM 628 N N . MET A 1 468 ? 26.958 1.526 -5.823 1.00 19.76 362 MET A N 1
ATOM 629 C CA . MET A 1 468 ? 27.482 2.091 -4.591 1.00 20.18 362 MET A CA 1
ATOM 630 C C . MET A 1 468 ? 26.527 1.822 -3.469 1.00 19.43 362 MET A C 1
ATOM 631 O O . MET A 1 468 ? 25.341 2.166 -3.579 1.00 18.86 362 MET A O 1
ATOM 636 N N . LEU A 1 469 ? 27.067 1.384 -2.327 1.00 19.54 363 LEU A N 1
ATOM 637 C CA . LEU A 1 469 ? 26.207 1.153 -1.149 1.00 20.46 363 LEU A CA 1
ATOM 638 C C . LEU A 1 469 ? 25.700 2.457 -0.531 1.00 20.49 363 LEU A C 1
ATOM 639 O O . LEU A 1 469 ? 26.434 3.437 -0.434 1.00 21.74 363 LEU A O 1
ATOM 644 N N . VAL A 1 470 ? 24.440 2.478 -0.125 1.00 20.15 364 VAL A N 1
ATOM 645 C CA . VAL A 1 470 ? 23.855 3.624 0.556 1.00 20.52 364 VAL A CA 1
ATOM 646 C C . VAL A 1 470 ? 24.053 3.362 2.048 1.00 21.16 364 VAL A C 1
ATOM 647 O O . VAL A 1 470 ? 23.458 2.419 2.565 1.00 19.18 364 VAL A O 1
ATOM 651 N N . PRO A 1 471 ? 24.859 4.184 2.746 1.00 22.84 365 PRO A N 1
ATOM 652 C CA . PRO A 1 471 ? 25.131 3.894 4.171 1.00 23.02 365 PRO A CA 1
ATOM 653 C C . PRO A 1 471 ? 23.882 3.811 5.046 1.00 21.63 365 PRO A C 1
ATOM 654 O O . PRO A 1 471 ? 23.808 2.936 5.914 1.00 20.57 365 PRO A O 1
ATOM 658 N N . GLU A 1 472 ? 22.897 4.699 4.833 1.00 21.57 366 GLU A N 1
ATOM 659 C CA . GLU A 1 472 ? 21.688 4.674 5.669 1.00 22.10 366 GLU A CA 1
ATOM 660 C C . GLU A 1 472 ? 20.867 3.409 5.476 1.00 20.79 366 GLU A C 1
ATOM 661 O O . GLU A 1 472 ? 20.041 3.092 6.333 1.00 21.21 366 GLU A O 1
ATOM 667 N N . LEU A 1 473 ? 21.044 2.705 4.341 1.00 19.01 367 LEU A N 1
ATOM 668 C CA . LEU A 1 473 ? 20.325 1.456 4.120 1.00 18.56 367 LEU A CA 1
ATOM 669 C C . LEU A 1 473 ? 21.183 0.273 4.617 1.00 18.16 367 LEU A C 1
ATOM 670 O O . LEU A 1 473 ? 20.655 -0.672 5.205 1.00 19.11 367 LEU A O 1
ATOM 675 N N . ALA A 1 474 ? 22.494 0.321 4.357 1.00 17.72 368 ALA A N 1
ATOM 676 C CA . ALA A 1 474 ? 23.410 -0.761 4.691 1.00 17.73 368 ALA A CA 1
ATOM 677 C C . ALA A 1 474 ? 23.751 -0.872 6.173 1.00 17.95 368 ALA A C 1
ATOM 678 O O . ALA A 1 474 ? 23.901 -1.993 6.676 1.00 17.79 368 ALA A O 1
ATOM 680 N N . ILE A 1 475 ? 23.946 0.257 6.857 1.00 17.10 369 ILE A N 1
ATOM 681 C CA . ILE A 1 475 ? 24.398 0.227 8.257 1.00 18.69 369 ILE A CA 1
ATOM 682 C C . ILE A 1 475 ? 23.444 -0.577 9.168 1.00 17.11 369 ILE A C 1
ATOM 683 O O . ILE A 1 475 ? 23.934 -1.450 9.890 1.00 17.05 369 ILE A O 1
ATOM 688 N N . PRO A 1 476 ? 22.114 -0.476 9.068 1.00 17.28 370 PRO A N 1
ATOM 689 C CA . PRO A 1 476 ? 21.247 -1.345 9.901 1.00 16.60 370 PRO A CA 1
ATOM 690 C C . PRO A 1 476 ? 21.417 -2.843 9.597 1.00 16.29 370 PRO A C 1
ATOM 691 O O . PRO A 1 476 ? 21.341 -3.673 10.510 1.00 15.73 370 PRO A O 1
ATOM 695 N N . VAL A 1 477 ? 21.730 -3.176 8.330 1.00 13.99 371 VAL A N 1
ATOM 696 C CA . VAL A 1 477 ? 21.972 -4.566 7.964 1.00 13.86 371 VAL A CA 1
ATOM 697 C C . VAL A 1 477 ? 23.325 -5.018 8.583 1.00 13.83 371 VAL A C 1
ATOM 698 O O . VAL A 1 477 ? 23.450 -6.159 8.995 1.00 14.61 371 VAL A O 1
ATOM 702 N N . VAL A 1 478 ? 24.342 -4.139 8.637 1.00 14.21 372 VAL A N 1
ATOM 703 C CA . VAL A 1 478 ? 25.639 -4.444 9.279 1.00 14.36 372 VAL A CA 1
ATOM 704 C C . VAL A 1 478 ? 25.378 -4.758 10.755 1.00 14.29 372 VAL A C 1
ATOM 705 O O . VAL A 1 478 ? 25.866 -5.779 11.274 1.00 14.95 372 VAL A O 1
ATOM 709 N N . TYR A 1 479 ? 24.569 -3.913 11.432 1.00 13.60 373 TYR A N 1
ATOM 710 C CA . TYR A 1 479 ? 24.243 -4.198 12.86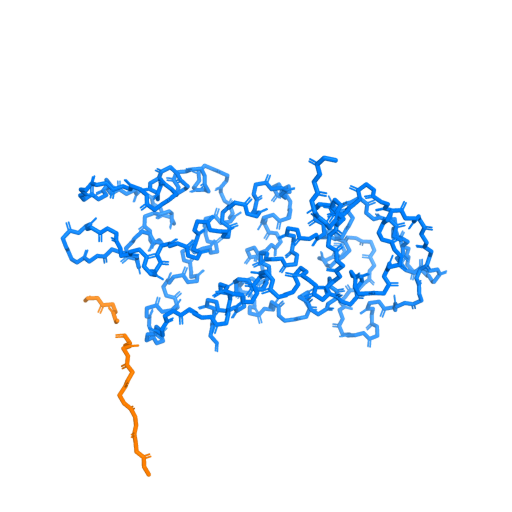3 1.00 14.65 373 TYR A CA 1
ATOM 711 C C . TYR A 1 479 ? 23.558 -5.557 13.001 1.00 14.13 373 TYR A C 1
ATOM 712 O O . TYR A 1 479 ? 23.881 -6.325 13.894 1.00 14.35 373 TYR A O 1
ATOM 721 N N . LEU A 1 480 ? 22.588 -5.859 12.096 1.00 12.95 374 LEU A N 1
ATOM 722 C CA . LEU A 1 48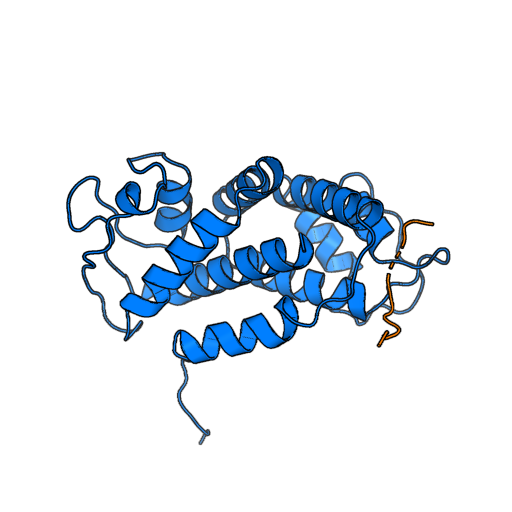0 ? 21.908 -7.142 12.129 1.00 13.87 374 LEU A CA 1
ATOM 723 C C . LEU A 1 480 ? 22.918 -8.285 11.969 1.00 14.29 374 LEU A C 1
ATOM 724 O O . LEU A 1 480 ? 22.914 -9.238 12.754 1.00 14.43 374 LEU A O 1
ATOM 729 N N . LEU A 1 481 ? 23.802 -8.193 10.957 1.00 14.27 375 LEU A N 1
ATOM 730 C CA . LEU A 1 481 ? 24.788 -9.246 10.736 1.00 14.41 375 LEU A CA 1
ATOM 731 C C . LEU A 1 481 ? 25.722 -9.383 11.941 1.00 13.91 375 LEU A C 1
ATOM 732 O O . LEU A 1 481 ? 26.027 -10.502 12.321 1.00 14.52 375 LEU A O 1
ATOM 737 N N . GLY A 1 482 ? 26.053 -8.277 12.591 1.00 13.94 376 GLY A N 1
ATOM 738 C CA . GLY A 1 482 ? 26.878 -8.294 13.798 1.00 15.19 376 GLY A CA 1
ATOM 739 C C . GLY A 1 482 ? 26.213 -9.071 14.910 1.00 14.76 376 GLY A C 1
ATOM 740 O O . GLY A 1 482 ? 26.840 -9.896 15.562 1.00 15.98 376 GLY A O 1
ATOM 741 N N . ALA A 1 483 ? 24.904 -8.813 15.129 1.00 13.36 377 ALA A N 1
ATOM 742 C CA . ALA A 1 483 ? 24.177 -9.523 16.160 1.00 13.54 377 ALA A CA 1
ATOM 743 C C . ALA A 1 483 ? 24.060 -11.012 15.808 1.00 12.17 377 ALA A C 1
ATOM 744 O O . ALA A 1 483 ? 24.225 -11.875 16.666 1.00 13.36 377 ALA A O 1
ATOM 746 N N . LEU A 1 484 ? 23.828 -11.317 14.514 1.00 11.47 378 LEU A N 1
ATOM 747 C CA . LEU A 1 484 ? 23.650 -12.714 14.086 1.00 12.91 378 LEU A CA 1
ATOM 748 C C . LEU A 1 484 ? 24.897 -13.552 14.303 1.00 13.47 378 LEU A C 1
ATOM 749 O O . LEU A 1 484 ? 24.790 -14.791 14.450 1.00 15.36 378 LEU A O 1
ATOM 754 N N . THR A 1 485 ? 26.093 -12.910 14.352 1.00 13.96 379 THR A N 1
ATOM 755 C CA . THR A 1 485 ? 27.318 -13.689 14.597 1.00 16.02 379 THR A CA 1
ATOM 756 C C . THR A 1 485 ? 27.280 -14.428 15.941 1.00 17.09 379 THR A C 1
ATOM 757 O O . THR A 1 485 ? 28.064 -15.356 16.138 1.00 18.18 379 THR A O 1
ATOM 761 N N . MET A 1 486 ? 26.474 -13.948 16.899 1.00 15.56 380 MET A N 1
ATOM 762 C CA . MET A 1 486 ? 26.378 -14.601 18.199 1.00 14.72 380 MET A CA 1
ATOM 763 C C . MET A 1 486 ? 25.459 -15.811 18.197 1.00 16.32 380 MET A C 1
ATOM 764 O O . MET A 1 486 ? 25.419 -16.543 19.195 1.00 17.90 380 MET A O 1
ATOM 769 N N . LEU A 1 487 ? 24.649 -15.985 17.140 1.00 15.82 381 LEU A N 1
ATOM 770 C CA . LEU A 1 487 ? 23.657 -17.020 17.118 1.00 15.61 381 LEU A CA 1
ATOM 771 C C . LEU A 1 487 ? 24.111 -18.266 16.336 1.00 16.82 381 LEU A C 1
ATOM 772 O O . LEU A 1 487 ? 25.015 -18.192 15.485 1.00 17.36 381 LEU A O 1
ATOM 777 N N . SER A 1 488 ? 23.513 -19.405 16.655 1.00 16.56 382 SER A N 1
ATOM 778 C CA . SER A 1 488 ? 23.863 -20.649 15.965 1.00 16.81 382 SER A CA 1
ATOM 779 C C . SER A 1 488 ? 23.223 -20.735 14.591 1.00 17.60 382 SER A C 1
ATOM 780 O O . SER A 1 488 ? 22.200 -20.078 14.303 1.00 17.46 382 SER A O 1
ATOM 783 N N . GLU A 1 489 ? 23.701 -21.695 13.765 1.00 17.33 383 GLU A N 1
ATOM 784 C CA . GLU A 1 489 ? 23.077 -21.981 12.488 1.00 18.03 383 GLU A CA 1
ATOM 785 C C . GLU A 1 489 ? 21.604 -22.379 12.681 1.00 18.36 383 GLU A C 1
ATOM 786 O O . GLU A 1 489 ? 20.752 -21.960 11.912 1.00 18.69 383 GLU A O 1
ATOM 792 N N . THR A 1 490 ? 21.309 -23.151 13.744 1.00 18.21 384 THR A N 1
ATOM 793 C CA . THR A 1 490 ? 19.933 -23.548 14.051 1.00 17.61 384 THR A CA 1
ATOM 794 C C . THR A 1 490 ? 19.044 -22.308 14.276 1.00 16.69 384 THR A C 1
ATOM 795 O O . THR A 1 490 ? 17.938 -22.207 13.720 1.00 17.45 384 THR A O 1
ATOM 799 N N . GLN A 1 491 ? 19.569 -21.360 15.037 1.00 16.27 385 GLN A N 1
ATOM 800 C CA . GLN A 1 491 ? 18.836 -20.106 15.262 1.00 15.86 385 GLN A CA 1
ATOM 801 C C . GLN A 1 491 ? 18.677 -19.283 13.987 1.00 15.43 385 GLN A C 1
ATOM 802 O O . GLN A 1 491 ? 17.610 -18.713 13.772 1.00 15.10 385 GLN A O 1
ATOM 808 N N . HIS A 1 492 ? 19.701 -19.251 13.083 1.00 14.21 386 HIS A N 1
ATOM 809 C CA . HIS A 1 492 ? 19.553 -18.512 11.824 1.00 14.14 386 HIS A CA 1
ATOM 810 C C . HIS A 1 492 ? 18.407 -19.088 10.999 1.00 14.62 386 HIS A C 1
ATOM 811 O O . HIS A 1 492 ? 17.594 -18.338 10.468 1.00 15.00 386 HIS A O 1
ATOM 818 N N . LYS A 1 493 ? 18.312 -20.431 10.922 1.00 14.78 387 LYS A N 1
ATOM 819 C CA . LYS A 1 493 ? 17.250 -21.081 10.160 1.00 16.53 387 LYS A CA 1
ATOM 820 C C . LYS A 1 493 ? 15.877 -20.794 10.780 1.00 16.91 387 LYS A C 1
ATOM 821 O O . LYS A 1 493 ? 14.916 -20.534 10.051 1.00 17.50 387 LYS A O 1
ATOM 827 N N . LEU A 1 494 ? 15.813 -20.726 12.128 1.00 17.06 388 LEU A N 1
ATOM 828 C CA . LEU A 1 494 ? 14.541 -20.378 12.772 1.00 16.88 388 LEU A CA 1
ATOM 829 C C . LEU A 1 494 ? 14.177 -18.924 12.495 1.00 16.24 388 LEU A C 1
ATOM 830 O O . LEU A 1 494 ? 12.996 -18.623 12.293 1.00 16.56 388 LEU A O 1
ATOM 835 N N . LEU A 1 495 ? 15.169 -18.018 12.453 1.00 14.98 389 LEU A N 1
ATOM 836 C CA . LEU A 1 495 ? 14.867 -16.623 12.133 1.00 15.28 389 LEU A CA 1
ATOM 837 C C . LEU A 1 495 ? 14.391 -16.499 10.667 1.00 16.73 389 LEU A C 1
ATOM 838 O O . LEU A 1 495 ? 13.481 -15.717 10.377 1.00 16.46 389 LEU A O 1
ATOM 843 N N . ALA A 1 496 ? 14.974 -17.313 9.737 1.00 16.34 390 ALA A N 1
ATOM 844 C CA . ALA A 1 496 ? 14.492 -17.315 8.352 1.00 16.72 390 ALA A CA 1
ATOM 845 C C . ALA A 1 496 ? 13.015 -17.790 8.336 1.00 17.34 390 ALA A C 1
ATOM 846 O O . ALA A 1 496 ? 12.211 -17.217 7.625 1.00 17.88 390 ALA A O 1
ATOM 848 N N . GLU A 1 497 ? 12.666 -18.803 9.156 1.00 17.37 391 GLU A N 1
ATOM 849 C CA . GLU A 1 497 ? 11.266 -19.294 9.208 1.00 18.08 391 GLU A CA 1
ATOM 850 C C . GLU A 1 497 ? 10.333 -18.227 9.769 1.00 19.41 391 GLU A C 1
ATOM 851 O O . GLU A 1 497 ? 9.199 -18.033 9.286 1.00 19.37 391 GLU A O 1
ATOM 857 N N . ALA A 1 498 ? 10.795 -17.514 10.829 1.00 19.26 392 ALA A N 1
ATOM 858 C CA . ALA A 1 498 ? 10.006 -16.430 11.426 1.00 19.73 392 ALA A CA 1
ATOM 859 C C . ALA A 1 498 ? 9.781 -15.320 10.382 1.00 20.45 392 ALA A C 1
ATOM 860 O O . ALA A 1 498 ? 8.672 -14.823 10.228 1.00 21.12 392 ALA A O 1
ATOM 862 N N . LEU A 1 499 ? 10.822 -15.003 9.582 1.00 19.89 393 LEU A N 1
ATOM 863 C CA . LEU A 1 499 ? 10.714 -14.011 8.542 1.00 21.50 393 LEU A CA 1
ATOM 864 C C . LEU A 1 499 ? 9.732 -14.447 7.451 1.00 22.54 393 LEU A C 1
ATOM 865 O O . LEU A 1 499 ? 8.836 -13.683 7.095 1.00 24.19 393 LEU A O 1
ATOM 870 N N . GLU A 1 500 ? 9.884 -15.673 6.965 1.00 23.21 394 GLU A N 1
ATOM 871 C CA . GLU A 1 500 ? 9.074 -16.272 5.902 1.00 24.49 394 GLU A CA 1
ATOM 872 C C . GLU A 1 500 ? 7.591 -16.277 6.311 1.00 25.76 394 GLU A C 1
ATOM 873 O O . GLU A 1 500 ? 6.734 -15.977 5.495 1.00 27.47 394 GLU A O 1
ATOM 879 N N . SER A 1 501 ? 7.318 -16.589 7.559 1.00 25.32 395 SER A N 1
ATOM 880 C CA . SER A 1 501 ? 5.956 -16.670 8.059 1.00 25.54 395 SER A CA 1
ATOM 881 C C . SER A 1 501 ? 5.422 -15.365 8.652 1.00 26.14 395 SER A C 1
ATOM 882 O O . SER A 1 501 ? 4.305 -15.378 9.162 1.00 25.58 395 SER A O 1
ATOM 885 N N . GLN A 1 502 ? 6.185 -14.242 8.553 1.00 26.47 396 GLN A N 1
ATOM 886 C CA . GLN A 1 502 ? 5.797 -12.930 9.083 1.00 26.67 396 GLN A CA 1
ATOM 887 C C . GLN A 1 502 ? 5.485 -12.999 10.581 1.00 26.40 396 GLN A C 1
ATOM 888 O O . GLN A 1 502 ? 4.567 -12.319 11.063 1.00 28.07 396 GLN A O 1
ATOM 894 N N . THR A 1 503 ? 6.220 -13.840 11.319 1.00 23.90 397 THR A N 1
ATOM 895 C CA . THR A 1 503 ? 6.043 -14.033 12.739 1.00 24.57 397 THR A CA 1
ATOM 896 C C . THR A 1 503 ? 7.293 -13.576 13.465 1.00 24.57 397 THR A C 1
ATOM 897 O O . THR A 1 503 ? 8.035 -14.392 13.988 1.00 26.73 397 THR A O 1
ATOM 901 N N . LEU A 1 504 ? 7.530 -12.281 13.455 1.00 21.97 398 LEU A N 1
ATOM 902 C CA . LEU A 1 504 ? 8.682 -11.750 14.195 1.00 20.88 398 LEU A CA 1
ATOM 903 C C . LEU A 1 504 ? 8.269 -11.186 15.536 1.00 21.67 398 LEU A C 1
ATOM 904 O O . LEU A 1 504 ? 9.050 -11.247 16.486 1.00 20.70 398 LEU A O 1
ATOM 909 N N . LEU A 1 505 ? 7.062 -10.600 15.624 1.00 21.86 399 LEU A N 1
ATOM 910 C CA . LEU A 1 505 ? 6.648 -9.914 16.845 1.00 21.93 399 LEU A CA 1
ATOM 911 C C . LEU A 1 505 ? 6.433 -10.817 18.032 1.00 21.15 399 LEU A C 1
ATOM 912 O O . LEU A 1 505 ? 6.824 -10.437 19.152 1.00 20.08 399 LEU A O 1
ATOM 917 N N . GLY A 1 506 ? 5.874 -12.006 17.813 1.00 20.47 400 GLY A N 1
ATOM 918 C CA . GLY A 1 506 ? 5.704 -13.023 18.850 1.00 20.85 400 GLY A CA 1
ATOM 919 C C . GLY A 1 506 ? 7.013 -13.379 19.544 1.00 20.59 400 GLY A C 1
ATOM 920 O O . GLY A 1 506 ? 7.170 -13.166 20.755 1.00 20.31 400 GLY A O 1
ATOM 921 N N . PRO A 1 507 ? 7.993 -13.843 18.757 1.00 20.57 401 PRO A N 1
ATOM 922 C CA . PRO A 1 507 ? 9.305 -14.180 19.316 1.00 19.85 401 PRO A CA 1
ATOM 923 C C . PRO A 1 507 ? 9.976 -12.944 19.934 1.00 17.38 401 PRO A C 1
ATOM 924 O O . PRO A 1 507 ? 10.591 -13.046 20.999 1.00 17.91 401 PRO A O 1
ATOM 928 N N . LEU A 1 508 ? 9.835 -11.772 19.299 1.00 15.88 402 LEU A N 1
ATOM 929 C CA . LEU A 1 508 ? 10.461 -10.550 19.847 1.00 14.29 402 LEU A CA 1
ATOM 930 C C . LEU A 1 508 ? 9.929 -10.237 21.244 1.00 15.16 402 LEU A C 1
ATOM 931 O O . LEU A 1 508 ? 10.688 -9.912 22.154 1.00 16.19 402 LEU A O 1
ATOM 936 N N . GLU A 1 509 ? 8.616 -10.350 21.394 1.00 14.47 403 GLU A N 1
ATOM 937 C CA . GLU A 1 509 ? 7.982 -10.094 22.662 1.00 16.21 403 GLU A CA 1
ATOM 938 C C . GLU A 1 509 ? 8.401 -11.118 23.704 1.00 16.40 403 GLU A C 1
ATOM 939 O O . GLU A 1 509 ? 8.611 -10.741 24.856 1.00 17.16 403 GLU A O 1
ATOM 945 N N . LEU A 1 510 ? 8.504 -12.400 23.330 1.00 15.59 404 LEU A N 1
ATOM 946 C CA . LEU A 1 510 ? 8.898 -13.435 24.274 1.00 15.85 404 LEU A CA 1
ATOM 947 C C . LEU A 1 510 ? 10.322 -13.199 24.776 1.00 14.69 404 LEU A C 1
ATOM 948 O O . LEU A 1 510 ? 10.566 -13.180 25.965 1.00 14.58 404 LEU A O 1
ATOM 953 N N . VAL A 1 511 ? 11.247 -12.977 23.843 1.00 15.02 405 VAL A N 1
ATOM 954 C CA . VAL A 1 511 ? 12.638 -12.743 24.214 1.00 14.19 405 VAL A CA 1
ATOM 955 C C . VAL A 1 511 ? 12.783 -11.463 25.053 1.00 14.38 405 VAL A C 1
ATOM 956 O O . VAL A 1 511 ? 13.447 -11.471 26.086 1.00 14.67 405 VAL A O 1
ATOM 960 N N . GLY A 1 512 ? 12.158 -10.376 24.618 1.00 14.08 406 GLY A N 1
ATOM 961 C CA . GLY A 1 512 ? 12.211 -9.112 25.359 1.00 14.94 406 GLY A CA 1
ATOM 962 C C . GLY A 1 512 ? 11.646 -9.256 26.777 1.00 15.27 406 GLY A C 1
ATOM 963 O O . GLY A 1 512 ? 12.236 -8.777 27.752 1.00 15.90 406 GLY A O 1
ATOM 964 N N . SER A 1 513 ? 10.494 -9.956 26.914 1.00 15.19 407 SER A N 1
ATOM 965 C CA . SER A 1 513 ? 9.886 -10.160 28.226 1.00 16.54 407 SER A CA 1
ATOM 966 C C . SER A 1 513 ? 10.800 -10.979 29.138 1.00 15.99 407 SER A C 1
ATOM 967 O O . SER A 1 513 ? 10.984 -10.623 30.302 1.00 16.07 407 SER A O 1
ATOM 970 N N . LEU A 1 514 ? 11.443 -12.033 28.602 1.00 14.70 408 LEU A N 1
ATOM 971 C CA . LEU A 1 514 ? 12.375 -12.834 29.401 1.00 15.00 408 LEU A CA 1
ATOM 972 C C . LEU A 1 514 ? 13.595 -11.984 29.841 1.00 15.54 408 LEU A C 1
ATOM 973 O O . LEU A 1 514 ? 14.024 -12.088 30.990 1.00 17.06 408 LEU A O 1
ATOM 978 N N . LEU A 1 515 ? 14.111 -11.114 28.927 1.00 15.63 409 LEU A N 1
ATOM 979 C CA . LEU A 1 515 ? 15.244 -10.255 29.296 1.00 15.54 409 LEU A CA 1
ATOM 980 C C . LEU A 1 515 ? 14.827 -9.231 30.366 1.00 16.40 409 LEU A C 1
ATOM 981 O O . LEU A 1 515 ? 15.605 -8.936 31.264 1.00 16.87 409 LEU A O 1
ATOM 986 N N . GLU A 1 516 ? 13.599 -8.702 30.255 1.00 16.45 410 GLU A N 1
ATOM 987 C CA . GLU A 1 516 ? 13.136 -7.720 31.217 1.00 18.11 410 GLU A CA 1
ATOM 988 C C . GLU A 1 516 ? 12.920 -8.368 32.578 1.00 18.94 410 GLU A C 1
ATOM 989 O O . GLU A 1 516 ? 13.304 -7.807 33.607 1.00 20.61 410 GLU A O 1
ATOM 995 N N . GLN A 1 517 ? 12.341 -9.564 32.604 1.00 18.40 411 GLN A N 1
ATOM 996 C CA . GLN A 1 517 ? 11.977 -10.220 33.858 1.00 18.61 411 GLN A CA 1
ATOM 997 C C . GLN A 1 517 ? 13.098 -10.978 34.571 1.00 19.86 411 GLN A C 1
ATOM 998 O O . GLN A 1 517 ? 12.950 -11.346 35.738 1.00 21.48 411 GLN A O 1
ATOM 1004 N N . SER A 1 518 ? 14.238 -11.150 33.903 1.00 18.66 412 SER A N 1
ATOM 1005 C CA . SER A 1 518 ? 15.347 -11.910 34.456 1.00 18.84 412 SER A CA 1
ATOM 1006 C C . SER A 1 518 ? 16.391 -11.049 35.163 1.00 20.78 412 SER A C 1
ATOM 1007 O O . SER A 1 518 ? 17.387 -11.589 35.588 1.00 21.17 412 SER A O 1
ATOM 1010 N N . ALA A 1 519 ? 16.125 -9.745 35.333 1.00 22.93 413 ALA A N 1
ATOM 1011 C CA . ALA A 1 519 ? 17.009 -8.834 36.084 1.00 24.44 413 ALA A CA 1
ATOM 1012 C C . ALA A 1 519 ? 17.201 -9.321 37.498 1.00 24.94 413 ALA A C 1
ATOM 1013 O O . ALA A 1 519 ? 16.234 -9.673 38.164 1.00 25.86 413 ALA A O 1
ATOM 1015 N N . PRO A 1 520 ? 18.449 -9.372 37.989 1.00 24.07 414 PRO A N 1
ATOM 1016 C CA . PRO A 1 520 ? 19.711 -9.043 37.296 1.00 23.09 414 PRO A CA 1
ATOM 1017 C C . PRO A 1 520 ? 20.260 -10.220 36.466 1.00 20.63 414 PRO A C 1
ATOM 1018 O O . PRO A 1 520 ? 20.221 -11.355 36.944 1.00 20.24 414 PRO A O 1
ATOM 1022 N N . TRP A 1 521 ? 20.737 -9.975 35.220 1.00 19.36 415 TRP A N 1
ATOM 1023 C CA . TRP A 1 521 ? 21.221 -11.063 34.340 1.00 19.21 415 TRP A CA 1
ATOM 1024 C C . TRP A 1 521 ? 22.360 -11.881 34.887 1.00 19.65 415 TRP A C 1
ATOM 1025 O O . TRP A 1 521 ? 22.525 -13.038 34.509 1.00 18.76 415 TRP A O 1
ATOM 1036 N N . GLN A 1 522 ? 23.114 -11.317 35.840 1.00 20.34 416 GLN A N 1
ATOM 1037 C CA . GLN A 1 522 ? 24.239 -12.036 36.458 1.00 22.65 416 GLN A CA 1
ATOM 1038 C C . GLN A 1 522 ? 23.791 -13.196 37.360 1.00 23.26 416 GLN A C 1
ATOM 1039 O O . GLN A 1 522 ? 24.627 -14.014 37.744 1.00 23.61 416 GLN A O 1
ATOM 1045 N N . GLU A 1 523 ? 22.512 -13.249 37.736 1.00 23.20 417 GLU A N 1
ATOM 1046 C CA . GLU A 1 523 ? 22.026 -14.248 38.680 1.00 24.89 417 GLU A CA 1
ATOM 1047 C C . GLU A 1 523 ? 21.072 -15.223 38.042 1.00 23.51 417 GLU A C 1
ATOM 1048 O O . GLU A 1 523 ? 20.166 -14.810 37.327 1.00 24.11 417 GLU A O 1
ATOM 1054 N N . ARG A 1 524 ? 21.263 -16.503 38.296 1.00 22.44 418 ARG A N 1
ATOM 1055 C CA . ARG A 1 524 ? 20.403 -17.563 37.798 1.00 24.35 418 ARG A CA 1
ATOM 1056 C C . ARG A 1 524 ? 19.058 -17.417 38.508 1.00 25.35 418 ARG A C 1
ATOM 1057 O O . ARG A 1 524 ? 19.042 -17.176 39.724 1.00 25.65 418 ARG A O 1
ATOM 1065 N N . SER A 1 525 ? 17.934 -17.536 37.771 1.00 24.48 419 SER A N 1
ATOM 1066 C CA . SER A 1 525 ? 16.629 -17.434 38.427 1.00 25.76 419 SER A CA 1
ATOM 1067 C C . SER A 1 525 ? 15.555 -18.156 37.660 1.00 25.83 419 SER A C 1
ATOM 1068 O O . SER A 1 525 ? 15.604 -18.204 36.447 1.00 26.19 419 SER A O 1
ATOM 1071 N N . THR A 1 526 ? 14.571 -18.698 38.363 1.00 25.65 420 THR A N 1
ATOM 1072 C CA . THR A 1 526 ? 13.457 -19.379 37.704 1.00 25.12 420 THR A CA 1
ATOM 1073 C C . THR A 1 526 ? 12.399 -18.321 37.436 1.00 23.53 420 THR A C 1
ATOM 1074 O O . THR A 1 526 ? 12.258 -17.359 38.207 1.00 23.93 420 THR A O 1
ATOM 1078 N N . MET A 1 527 ? 11.708 -18.427 36.286 1.00 21.75 421 MET A N 1
ATOM 1079 C CA . MET A 1 527 ? 10.751 -17.409 35.904 1.00 22.19 421 MET A CA 1
ATOM 1080 C C . MET A 1 527 ? 9.341 -17.985 35.861 1.00 21.15 421 MET A C 1
ATOM 1081 O O . MET A 1 527 ? 9.186 -19.186 35.672 1.00 20.42 421 MET A O 1
ATOM 1086 N N . SER A 1 528 ? 8.320 -17.133 36.059 1.00 20.65 422 SER A N 1
ATOM 1087 C CA . SER A 1 528 ? 6.932 -17.629 36.005 1.00 20.35 422 SER A CA 1
ATOM 1088 C C . SER A 1 528 ? 6.301 -17.476 34.626 1.00 20.39 422 SER A C 1
ATOM 1089 O O . SER A 1 528 ? 5.256 -18.079 34.385 1.00 20.51 422 SER A O 1
ATOM 1092 N N . LEU A 1 529 ? 6.904 -16.678 33.738 1.00 19.91 423 LEU A N 1
ATOM 1093 C CA . LEU A 1 529 ? 6.336 -16.451 32.403 1.00 21.22 423 LEU A CA 1
ATOM 1094 C C . LEU A 1 529 ? 6.075 -17.751 31.643 1.00 20.37 423 LEU A C 1
ATOM 1095 O O . LEU A 1 529 ? 7.026 -18.464 31.347 1.00 19.88 423 LEU A O 1
ATOM 1100 N N . PRO A 1 530 ? 4.816 -18.059 31.286 1.00 19.78 424 PRO A N 1
ATOM 1101 C CA . PRO A 1 530 ? 4.557 -19.316 30.558 1.00 19.42 424 PRO A CA 1
ATOM 1102 C C . PRO A 1 530 ? 4.392 -18.980 29.062 1.00 18.67 424 PRO A C 1
ATOM 1103 O O . PRO A 1 530 ? 3.403 -18.342 28.672 1.00 18.54 424 PRO A O 1
ATOM 1107 N N . PRO A 1 531 ? 5.373 -19.340 28.203 1.00 18.03 425 PRO A N 1
ATOM 1108 C CA . PRO A 1 531 ? 5.312 -18.898 26.801 1.00 17.07 425 PRO A CA 1
ATOM 1109 C C . PRO A 1 531 ? 4.049 -19.294 26.037 1.00 17.51 425 PRO A C 1
ATOM 1110 O O . PRO A 1 531 ? 3.613 -18.540 25.163 1.00 18.35 425 PRO A O 1
ATOM 1114 N N . GLY A 1 532 ? 3.463 -20.419 26.399 1.00 17.56 426 GLY A N 1
ATOM 1115 C CA . GLY A 1 532 ? 2.216 -20.888 25.788 1.00 19.61 426 GLY A CA 1
ATOM 1116 C C . GLY A 1 532 ? 1.068 -19.923 26.008 1.00 21.80 426 GLY A C 1
ATOM 1117 O O . GLY A 1 532 ? 0.256 -19.707 25.102 1.00 22.74 426 GLY A O 1
ATOM 1118 N N . LEU A 1 533 ? 1.069 -19.221 27.145 1.00 21.24 427 LEU A N 1
ATOM 1119 C CA . LEU A 1 533 ? -0.002 -18.255 27.423 1.00 21.86 427 LEU A CA 1
ATOM 1120 C C . LEU A 1 533 ? 0.158 -16.926 26.708 1.00 22.23 427 LEU A C 1
ATOM 1121 O O . LEU A 1 533 ? -0.707 -16.070 26.837 1.00 23.23 427 LEU A O 1
ATOM 1126 N N . LEU A 1 534 ? 1.264 -16.728 25.991 1.00 20.61 428 LEU A N 1
ATOM 1127 C CA . LEU A 1 534 ? 1.491 -15.552 25.168 1.00 21.15 428 LEU A CA 1
ATOM 1128 C C . LEU A 1 534 ? 1.149 -15.862 23.686 1.00 18.87 428 LEU A C 1
ATOM 1129 O O . LEU A 1 534 ? 1.390 -15.025 22.832 1.00 20.00 428 LEU A O 1
ATOM 1134 N N . GLY A 1 535 ? 0.635 -17.067 23.388 1.00 18.41 429 GLY A N 1
ATOM 1135 C CA . GLY A 1 535 ? 0.306 -17.415 22.009 1.00 18.58 429 GLY A CA 1
ATOM 1136 C C . GLY A 1 535 ? 1.428 -18.120 21.277 1.00 19.14 429 GLY A C 1
ATOM 1137 O O . GLY A 1 535 ? 1.300 -18.402 20.085 1.00 19.22 429 GLY A O 1
ATOM 1138 N N . ASN A 1 536 ? 2.547 -18.437 21.972 1.00 18.77 430 ASN A N 1
ATOM 1139 C CA . ASN A 1 536 ? 3.643 -19.161 21.307 1.00 19.12 430 ASN A CA 1
ATOM 1140 C C . ASN A 1 536 ? 3.386 -20.650 21.425 1.00 19.42 430 ASN A C 1
ATOM 1141 O O . ASN A 1 536 ? 2.871 -21.099 22.457 1.00 20.71 430 ASN A O 1
ATOM 1146 N N . SER A 1 537 ? 3.795 -21.450 20.421 1.00 18.56 431 SER A N 1
ATOM 1147 C CA . SER A 1 537 ? 3.763 -22.904 20.574 1.00 19.09 431 SER A CA 1
ATOM 1148 C C . SER A 1 537 ? 4.888 -23.259 21.546 1.00 19.74 431 SER A C 1
ATOM 1149 O O . SER A 1 537 ? 6.005 -22.724 21.429 1.00 20.01 431 SER A O 1
ATOM 1152 N N . TRP A 1 538 ? 4.587 -24.113 22.508 1.00 19.40 432 TRP A N 1
ATOM 1153 C CA . TRP A 1 538 ? 5.560 -24.465 23.531 1.00 21.21 432 TRP A CA 1
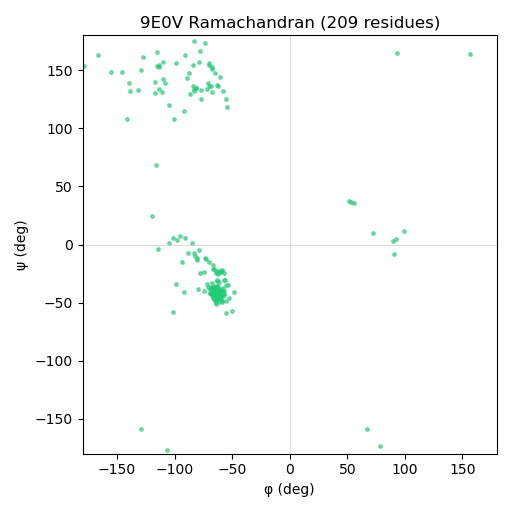ATOM 1154 C C . TRP A 1 538 ? 5.529 -25.927 23.839 1.00 24.46 432 TRP A C 1
ATOM 1155 O O . TRP A 1 538 ? 4.495 -26.477 24.184 1.00 28.19 432 TRP A O 1
ATOM 1166 N N . GLY A 1 539 ? 6.705 -26.499 23.855 1.00 23.64 433 GLY A N 1
ATOM 1167 C CA . GLY A 1 539 ? 6.966 -27.904 24.118 1.00 23.22 433 GLY A CA 1
ATOM 1168 C C . GLY A 1 539 ? 8.294 -28.233 23.480 1.00 21.92 433 GLY A C 1
ATOM 1169 O O . GLY A 1 539 ? 8.791 -27.488 22.627 1.00 20.68 433 GLY A O 1
ATOM 1170 N N . GLU A 1 540 ? 8.895 -29.357 23.860 1.00 21.91 434 GLU A N 1
ATOM 1171 C CA . GLU A 1 540 ? 10.188 -29.752 23.327 1.00 22.77 434 GLU A CA 1
ATOM 1172 C C . GLU A 1 540 ? 10.171 -29.820 21.794 1.00 23.64 434 GLU A C 1
ATOM 1173 O O . GLU A 1 540 ? 9.254 -30.398 21.214 1.00 24.81 434 GLU A O 1
ATOM 1179 N N . GLY A 1 541 ? 11.090 -29.109 21.169 1.00 22.74 435 GLY A N 1
ATOM 1180 C CA . GLY A 1 541 ? 11.172 -29.097 19.722 1.00 22.71 435 GLY A CA 1
ATOM 1181 C C . GLY A 1 541 ? 10.370 -28.010 19.046 1.00 22.03 435 GLY A C 1
ATOM 1182 O O . GLY A 1 541 ? 10.516 -27.836 17.842 1.00 23.49 435 GLY A O 1
ATOM 1183 N N . ALA A 1 542 ? 9.523 -27.261 19.789 1.00 19.97 436 ALA A N 1
ATOM 1184 C CA . ALA A 1 542 ? 8.766 -26.155 19.152 1.00 19.74 436 ALA A CA 1
ATOM 1185 C C . ALA A 1 542 ? 9.777 -25.056 18.752 1.00 18.80 436 ALA A C 1
ATOM 1186 O O . ALA A 1 542 ? 10.806 -24.905 19.405 1.00 16.86 436 ALA A O 1
ATOM 1188 N N . PRO A 1 543 ? 9.479 -24.261 17.720 1.00 19.01 437 PRO A N 1
ATOM 1189 C CA . PRO A 1 543 ? 10.424 -23.197 17.306 1.00 18.83 437 PRO A CA 1
ATOM 1190 C C . PRO A 1 543 ? 10.874 -22.254 18.421 1.00 18.21 437 PRO A C 1
ATOM 1191 O O . PRO A 1 543 ? 12.084 -22.021 18.563 1.00 17.53 437 PRO A O 1
ATOM 1195 N N . ALA A 1 544 ? 9.931 -21.751 19.249 1.00 17.96 438 ALA A N 1
ATOM 1196 C CA . ALA A 1 544 ? 10.333 -20.847 20.355 1.00 18.09 438 ALA A CA 1
ATOM 1197 C C . ALA A 1 544 ? 11.217 -21.591 21.358 1.00 17.27 438 ALA A C 1
ATOM 1198 O O . ALA A 1 544 ? 12.139 -20.992 21.928 1.00 17.38 438 ALA A O 1
ATOM 1200 N N . TRP A 1 545 ? 10.925 -22.894 21.586 1.00 16.07 439 TRP A N 1
ATOM 1201 C CA . TRP A 1 545 ? 11.685 -23.713 22.517 1.00 16.56 439 TRP A CA 1
ATOM 1202 C C . TRP A 1 545 ? 13.119 -23.839 21.978 1.00 16.23 439 TRP A C 1
ATOM 1203 O O . TRP A 1 545 ? 14.062 -23.544 22.704 1.00 16.50 439 TRP A O 1
ATOM 1214 N N . VAL A 1 546 ? 13.279 -24.229 20.700 1.00 15.73 440 VAL A N 1
ATOM 1215 C CA . VAL A 1 546 ? 14.635 -24.384 20.153 1.00 16.00 440 VAL A CA 1
ATOM 1216 C C . VAL A 1 546 ? 15.393 -23.055 20.157 1.00 15.21 440 VAL A C 1
ATOM 1217 O O . VAL A 1 546 ? 16.566 -23.008 20.499 1.00 15.44 440 VAL A O 1
ATOM 1221 N N . LEU A 1 547 ? 14.716 -21.960 19.794 1.00 16.31 441 LEU A N 1
ATOM 1222 C CA . LEU A 1 547 ? 15.357 -20.648 19.706 1.00 17.25 441 LEU A CA 1
ATOM 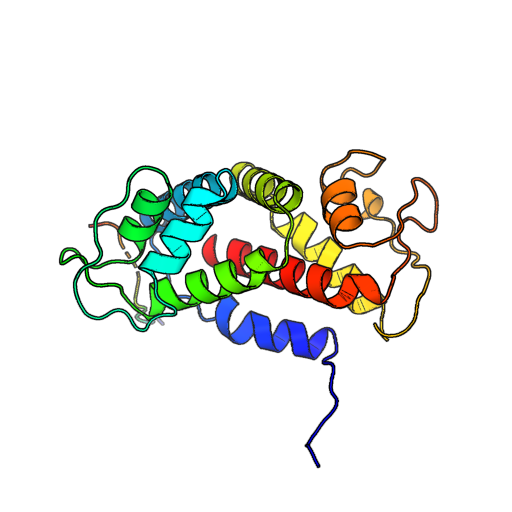1223 C C . LEU A 1 547 ? 15.939 -20.253 21.087 1.00 15.96 441 LEU A C 1
ATOM 1224 O O . LEU A 1 547 ? 17.075 -19.794 21.187 1.00 16.88 441 LEU A O 1
ATOM 1229 N N . LEU A 1 548 ? 15.192 -20.531 22.157 1.00 15.06 442 LEU A N 1
ATOM 1230 C CA . LEU A 1 548 ? 15.645 -20.184 23.507 1.00 16.24 442 LEU A CA 1
ATOM 1231 C C . LEU A 1 548 ? 16.642 -21.180 24.052 1.00 17.26 442 LEU A C 1
ATOM 1232 O O . LEU A 1 548 ? 17.589 -20.797 24.720 1.00 18.32 442 LEU A O 1
ATOM 1237 N N . ASP A 1 549 ? 16.434 -22.457 23.777 1.00 16.59 443 ASP A N 1
ATOM 1238 C CA . ASP A 1 549 ? 17.353 -23.513 24.226 1.00 16.93 443 ASP A CA 1
ATOM 1239 C C . ASP A 1 549 ? 18.749 -23.268 23.637 1.00 16.98 443 ASP A C 1
ATOM 1240 O O . ASP A 1 549 ? 19.754 -23.414 24.344 1.00 18.13 443 ASP A O 1
ATOM 1245 N N . GLU A 1 550 ? 18.794 -22.808 22.385 1.00 16.16 444 GLU A N 1
ATOM 1246 C CA . GLU A 1 550 ? 20.075 -22.516 21.740 1.00 16.59 444 GLU A CA 1
ATOM 1247 C C . GLU A 1 550 ? 20.809 -21.329 22.392 1.00 17.74 444 GLU A C 1
ATOM 1248 O O . GLU A 1 550 ? 22.000 -21.154 22.151 1.00 18.80 444 GLU A O 1
ATOM 1254 N N . CYS A 1 551 ? 20.108 -20.481 23.179 1.00 16.94 445 CYS A N 1
ATOM 1255 C CA . CYS A 1 551 ? 20.761 -19.394 23.906 1.00 17.38 445 CYS A CA 1
ATOM 1256 C C . CYS A 1 551 ? 21.413 -19.881 25.203 1.00 18.66 445 CYS A C 1
ATOM 1257 O O . CYS A 1 551 ? 22.087 -19.078 25.825 1.00 20.45 445 CYS A O 1
ATOM 1260 N N . GLY A 1 552 ? 21.138 -21.095 25.651 1.00 17.79 446 GLY A N 1
ATOM 1261 C CA . GLY A 1 552 ? 21.657 -21.580 26.924 1.00 19.56 446 GLY A CA 1
ATOM 1262 C C . GLY A 1 552 ? 20.657 -21.495 28.066 1.00 19.65 446 GLY A C 1
ATOM 1263 O O . GLY A 1 552 ? 21.027 -21.722 29.219 1.00 20.91 446 GLY A O 1
ATOM 1264 N N . LEU A 1 553 ? 19.370 -21.226 27.768 1.00 17.77 447 LEU A N 1
ATOM 1265 C CA . LEU A 1 553 ? 18.355 -21.217 28.819 1.00 17.18 447 LEU A CA 1
ATOM 1266 C C . LEU A 1 553 ? 17.959 -22.659 29.163 1.00 17.94 447 LEU A C 1
ATOM 1267 O O . LEU A 1 553 ? 18.059 -23.557 28.319 1.00 19.23 447 LEU A O 1
ATOM 1272 N N . GLU A 1 554 ? 17.425 -22.855 30.378 1.00 17.50 448 GLU A N 1
ATOM 1273 C CA . GLU A 1 554 ? 16.997 -24.197 30.787 1.00 17.70 448 GLU A CA 1
ATOM 1274 C C . GLU A 1 554 ? 15.475 -24.185 30.710 1.00 17.92 448 GLU A C 1
ATOM 1275 O O . GLU A 1 554 ? 14.812 -23.333 31.328 1.00 19.30 448 GLU A O 1
ATOM 1281 N N . LEU A 1 555 ? 14.939 -25.057 29.881 1.00 17.46 449 LEU A N 1
ATOM 1282 C CA . LEU A 1 555 ? 13.504 -25.029 29.587 1.00 17.48 449 LEU A CA 1
ATOM 1283 C C . LEU A 1 555 ? 12.751 -26.196 30.160 1.00 18.11 449 LEU A C 1
ATOM 1284 O O . LEU A 1 555 ? 13.325 -27.266 30.365 1.00 18.79 449 LEU A O 1
ATOM 1289 N N . GLY A 1 556 ? 11.455 -26.003 30.349 1.00 17.79 450 GLY A N 1
ATOM 1290 C CA . GLY A 1 556 ? 10.591 -27.054 30.861 1.00 18.91 450 GLY A CA 1
ATOM 1291 C C . GLY A 1 556 ? 9.203 -26.982 30.254 1.00 19.85 450 GLY A C 1
ATOM 1292 O O . GLY A 1 556 ? 8.711 -25.892 29.924 1.00 19.29 450 GLY A O 1
ATOM 1293 N N . GLU A 1 557 ? 8.568 -28.152 30.101 1.00 20.62 451 GLU A N 1
ATOM 1294 C CA . GLU A 1 557 ? 7.187 -28.200 29.633 1.00 22.08 451 GLU A CA 1
ATOM 1295 C C . GLU A 1 557 ? 6.194 -27.775 30.718 1.00 23.71 451 GLU A C 1
ATOM 1296 O O . GLU A 1 557 ? 5.079 -27.347 30.409 1.00 25.28 451 GLU A O 1
ATOM 1302 N N . ASP A 1 558 ? 6.582 -27.886 31.984 1.00 23.39 452 ASP A N 1
ATOM 1303 C CA . ASP A 1 558 ? 5.754 -27.437 33.098 1.00 24.07 452 ASP A CA 1
ATOM 1304 C C . ASP A 1 558 ? 6.491 -26.284 33.792 1.00 22.78 452 ASP A C 1
ATOM 1305 O O . ASP A 1 558 ? 7.689 -26.093 33.580 1.00 21.22 452 ASP A O 1
ATOM 1310 N N . THR A 1 559 ? 5.788 -25.541 34.644 1.00 22.92 453 THR A N 1
ATOM 1311 C CA . THR A 1 559 ? 6.401 -24.432 35.371 1.00 23.28 453 THR A CA 1
ATOM 1312 C C . THR A 1 559 ? 7.508 -24.915 36.293 1.00 22.99 453 THR A C 1
ATOM 1313 O O . THR A 1 559 ? 7.371 -25.966 36.915 1.00 23.46 453 THR A O 1
ATOM 1317 N N . PRO A 1 560 ? 8.669 -24.229 36.339 1.00 21.35 454 PRO A N 1
ATOM 1318 C CA . PRO A 1 560 ? 9.026 -23.016 35.574 1.00 20.28 454 PRO A CA 1
ATOM 1319 C C . PRO A 1 560 ? 9.380 -23.410 34.129 1.00 19.41 454 PRO A C 1
ATOM 1320 O O . PRO A 1 560 ? 10.178 -24.339 33.893 1.00 19.88 454 PRO A O 1
ATOM 1324 N N . HIS A 1 561 ? 8.707 -22.786 33.164 1.00 18.09 455 HIS A N 1
ATOM 1325 C CA . HIS A 1 561 ? 8.965 -23.056 31.761 1.00 18.47 455 HIS A CA 1
ATOM 1326 C C . HIS A 1 561 ? 10.345 -22.573 31.342 1.00 18.15 455 HIS A C 1
ATOM 1327 O O . HIS A 1 561 ? 10.944 -23.155 30.432 1.00 18.91 455 HIS A O 1
ATOM 1334 N N . VAL A 1 562 ? 10.797 -21.479 31.948 1.00 18.26 456 VAL A N 1
ATOM 1335 C CA . VAL A 1 562 ? 12.092 -20.900 31.635 1.00 18.61 456 VAL A CA 1
ATOM 1336 C C . VAL A 1 562 ? 12.871 -20.593 32.882 1.00 19.13 456 VAL A C 1
ATOM 1337 O O . VAL A 1 562 ? 12.350 -20.015 33.832 1.00 19.76 456 VAL A O 1
ATOM 1341 N N . CYS A 1 563 ? 14.134 -20.990 32.877 1.00 19.17 457 CYS A N 1
ATOM 1342 C CA A CYS A 1 563 ? 15.053 -20.649 33.941 0.47 19.41 457 CYS A CA 1
ATOM 1343 C CA B CYS A 1 563 ? 15.049 -20.649 33.949 0.53 19.85 457 CYS A CA 1
ATOM 1344 C C . CYS A 1 563 ? 16.140 -19.824 33.308 1.00 18.96 457 CYS A C 1
ATOM 1345 O O . CYS A 1 563 ? 16.746 -20.272 32.322 1.00 18.67 457 CYS A O 1
ATOM 1350 N N . TRP A 1 564 ? 16.375 -18.616 33.840 1.00 18.20 458 TRP A N 1
ATOM 1351 C CA . TRP A 1 564 ? 17.397 -17.755 33.283 1.00 18.31 458 TRP A CA 1
ATOM 1352 C C . TRP A 1 564 ? 18.763 -18.254 33.748 1.00 18.29 458 TRP A C 1
ATOM 1353 O O . TRP A 1 564 ? 18.963 -18.514 34.938 1.00 18.15 458 TRP A O 1
ATOM 1364 N N . GLU A 1 565 ? 19.700 -18.358 32.813 1.00 18.93 459 GLU A N 1
ATOM 1365 C CA . GLU A 1 565 ? 21.077 -18.739 33.114 1.00 18.64 459 GLU A CA 1
ATOM 1366 C C . GLU A 1 565 ? 21.939 -17.530 32.710 1.00 18.51 459 GLU A C 1
ATOM 1367 O O . GLU A 1 565 ? 21.847 -17.077 31.576 1.00 17.48 459 GLU A O 1
ATOM 1373 N N . PRO A 1 566 ? 22.849 -17.052 33.576 1.00 18.31 460 PRO A N 1
ATOM 1374 C CA . PRO A 1 566 ? 23.711 -15.915 33.185 1.00 17.61 460 PRO A CA 1
ATOM 1375 C C . PRO A 1 566 ? 24.525 -16.135 31.900 1.00 16.91 460 PRO A C 1
ATOM 1376 O O . PRO A 1 566 ? 24.786 -15.166 31.178 1.00 16.82 460 PRO A O 1
ATOM 1380 N N . GLN A 1 567 ? 24.899 -17.403 31.608 1.00 17.11 461 GLN A N 1
ATOM 1381 C CA . GLN A 1 567 ? 25.636 -17.756 30.385 1.00 17.95 461 GLN A CA 1
ATOM 1382 C C . GLN A 1 567 ? 24.841 -17.359 29.110 1.00 17.62 461 GLN A C 1
ATOM 1383 O O . GLN A 1 567 ? 25.411 -17.271 28.019 1.00 18.19 461 GLN A O 1
ATOM 1389 N N . ALA A 1 568 ? 23.511 -17.217 29.227 1.00 16.33 462 ALA A N 1
ATOM 1390 C CA . ALA A 1 568 ? 22.656 -16.916 28.067 1.00 15.64 462 ALA A CA 1
ATOM 1391 C C . ALA A 1 568 ? 22.591 -15.441 27.719 1.00 14.91 462 ALA A C 1
ATOM 1392 O O . ALA A 1 568 ? 21.962 -15.112 26.715 1.00 15.09 462 ALA A O 1
ATOM 1394 N N . GLN A 1 569 ? 23.162 -14.543 28.546 1.00 15.21 463 GLN A N 1
ATOM 1395 C CA . GLN A 1 569 ? 22.993 -13.111 28.349 1.00 16.29 463 GLN A CA 1
ATOM 1396 C C . GLN A 1 569 ? 23.294 -12.639 26.926 1.00 16.70 463 GLN A C 1
ATOM 1397 O O . GLN A 1 569 ? 22.439 -12.002 26.306 1.00 16.61 463 GLN A O 1
ATOM 1403 N N . GLY A 1 570 ? 24.496 -12.906 26.432 1.00 16.52 464 GLY A N 1
ATOM 1404 C CA . GLY A 1 570 ? 24.897 -12.394 25.109 1.00 17.08 464 GLY A CA 1
ATOM 1405 C C . GLY A 1 570 ? 24.029 -12.867 23.977 1.00 17.01 464 GLY A C 1
ATOM 1406 O O . GLY A 1 570 ? 23.644 -12.082 23.105 1.00 17.40 464 GLY A O 1
ATOM 1407 N N . ARG A 1 571 ? 23.717 -14.179 23.973 1.00 15.34 465 ARG A N 1
ATOM 1408 C CA . ARG A 1 571 ? 22.900 -14.745 22.925 1.00 15.22 465 ARG A CA 1
ATOM 1409 C C . ARG A 1 571 ? 21.456 -14.229 22.993 1.00 15.11 465 ARG A C 1
ATOM 1410 O O . ARG A 1 571 ? 20.844 -13.959 21.936 1.00 14.67 465 ARG A O 1
ATOM 1418 N N . MET A 1 572 ? 20.925 -14.075 24.234 1.00 14.43 466 MET A N 1
ATOM 1419 C CA . MET A 1 572 ? 19.536 -13.565 24.338 1.00 13.57 466 MET A CA 1
ATOM 1420 C C . MET A 1 572 ? 19.507 -12.087 23.864 1.00 13.21 466 MET A C 1
ATOM 1421 O O . MET A 1 572 ? 18.578 -11.679 23.151 1.00 13.66 466 MET A O 1
ATOM 1426 N N . CYS A 1 573 ? 20.518 -11.290 24.255 1.00 13.10 467 CYS A N 1
ATOM 1427 C CA . CYS A 1 573 ? 20.549 -9.883 23.822 1.00 12.79 467 CYS A CA 1
ATOM 1428 C C . CYS A 1 573 ? 20.683 -9.805 22.289 1.00 13.52 467 CYS A C 1
ATOM 1429 O O . CYS A 1 573 ? 19.992 -9.018 21.633 1.00 13.28 467 CYS A O 1
ATOM 1432 N N . ALA A 1 574 ? 21.579 -10.632 21.730 1.00 13.27 468 ALA A N 1
ATOM 1433 C CA . ALA A 1 574 ? 21.788 -10.626 20.272 1.00 13.58 468 ALA A CA 1
ATOM 1434 C C . ALA A 1 574 ? 20.519 -11.090 19.546 1.00 12.93 468 ALA A C 1
ATOM 1435 O O . ALA A 1 574 ? 20.203 -10.572 18.468 1.00 13.42 468 ALA A O 1
ATOM 1437 N N . LEU A 1 575 ? 19.817 -12.073 20.116 1.00 12.23 469 LEU A N 1
ATOM 1438 C CA . LEU A 1 575 ? 18.581 -12.605 19.520 1.00 13.26 469 LEU A CA 1
ATOM 1439 C C . LEU A 1 575 ? 17.515 -11.499 19.553 1.00 13.05 469 LEU A C 1
ATOM 1440 O O . LEU A 1 575 ? 16.807 -11.264 18.558 1.00 14.30 469 LEU A O 1
ATOM 1445 N N . TYR A 1 576 ? 17.372 -10.820 20.727 1.00 12.50 470 TYR A N 1
ATOM 1446 C CA . TYR A 1 576 ? 16.444 -9.686 20.836 1.00 13.01 470 TYR A CA 1
ATOM 1447 C C . TYR A 1 576 ? 16.778 -8.611 19.758 1.00 13.16 470 TYR A C 1
ATOM 1448 O O . TYR A 1 576 ? 15.901 -8.156 19.046 1.00 13.94 470 TYR A O 1
ATOM 1457 N N . ALA A 1 577 ? 18.065 -8.206 19.626 1.00 12.06 471 ALA A N 1
ATOM 1458 C CA . ALA A 1 577 ? 18.455 -7.174 18.669 1.00 12.73 471 ALA A CA 1
ATOM 1459 C C . ALA A 1 577 ? 18.145 -7.648 17.245 1.00 12.99 471 ALA A C 1
ATOM 1460 O O . ALA A 1 577 ? 17.678 -6.854 16.446 1.00 14.63 471 ALA A O 1
ATOM 1462 N N . SER A 1 578 ? 18.411 -8.927 16.929 1.00 12.61 472 SER A N 1
ATOM 1463 C CA . SER A 1 578 ? 18.185 -9.447 15.570 1.00 12.23 472 SER A CA 1
ATOM 1464 C C . SER A 1 578 ? 16.660 -9.419 15.246 1.00 13.70 472 SER A C 1
ATOM 1465 O O . SER A 1 578 ? 16.278 -8.965 14.158 1.00 14.47 472 SER A O 1
ATOM 1468 N N . LEU A 1 579 ? 15.821 -9.857 16.192 1.00 13.03 473 LEU A N 1
ATOM 1469 C CA . LEU A 1 579 ? 14.360 -9.834 15.976 1.00 13.94 473 LEU A CA 1
ATOM 1470 C C . LEU A 1 579 ? 13.859 -8.401 15.854 1.00 14.44 473 LEU A C 1
ATOM 1471 O O . LEU A 1 579 ? 12.960 -8.142 15.047 1.00 15.93 473 LEU A O 1
ATOM 1476 N N . ALA A 1 580 ? 14.390 -7.488 16.678 1.00 13.20 474 ALA A N 1
ATOM 1477 C CA . ALA A 1 580 ? 13.977 -6.071 16.627 1.00 14.66 474 ALA A CA 1
ATOM 1478 C C . ALA A 1 580 ? 14.365 -5.439 15.298 1.00 14.94 474 ALA A C 1
ATOM 1479 O O . ALA A 1 580 ? 13.575 -4.684 14.697 1.00 15.71 474 ALA A O 1
ATOM 1481 N N . LEU A 1 581 ? 15.588 -5.743 14.819 1.00 13.58 475 LEU A N 1
ATOM 1482 C CA . LEU A 1 581 ? 16.016 -5.179 13.537 1.00 14.85 475 LEU A CA 1
ATOM 1483 C C . LEU A 1 581 ? 15.214 -5.764 12.394 1.00 15.60 475 LEU A C 1
ATOM 1484 O O . LEU A 1 581 ? 14.788 -4.999 11.525 1.00 17.85 475 LEU A O 1
ATOM 1489 N N . LEU A 1 582 ? 14.945 -7.070 12.401 1.00 15.43 476 LEU A N 1
ATOM 1490 C CA . LEU A 1 582 ? 14.140 -7.698 11.336 1.00 15.96 476 LEU A CA 1
ATOM 1491 C C . LEU A 1 582 ? 12.707 -7.144 11.368 1.00 18.05 476 LEU A C 1
ATOM 1492 O O . LEU A 1 582 ? 12.157 -6.826 10.316 1.00 18.71 476 LEU A O 1
ATOM 1497 N N . SER A 1 583 ? 12.155 -6.904 12.584 1.00 18.28 477 SER A N 1
ATOM 1498 C CA . SER A 1 583 ? 10.810 -6.319 12.686 1.00 19.60 477 SER A CA 1
ATOM 1499 C C . SER A 1 583 ? 10.800 -4.889 12.144 1.0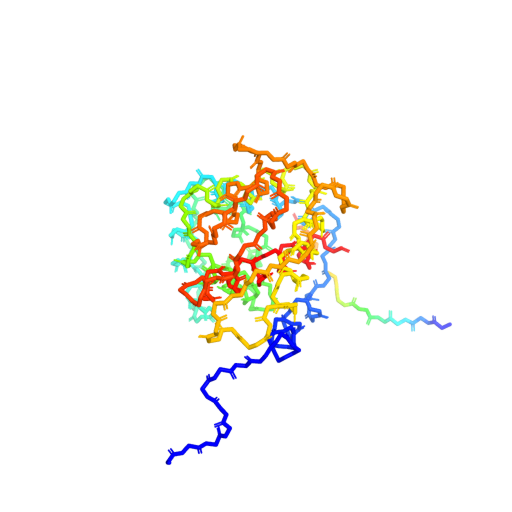0 20.02 477 SER A C 1
ATOM 1500 O O . SER A 1 583 ? 9.863 -4.519 11.419 1.00 21.25 477 SER A O 1
ATOM 1503 N N . GLY A 1 584 ? 11.839 -4.121 12.455 1.00 18.59 478 GLY A N 1
ATOM 1504 C CA . GLY A 1 584 ? 11.985 -2.735 12.010 1.00 19.29 478 GLY A CA 1
ATOM 1505 C C . GLY A 1 584 ? 12.093 -2.672 10.498 1.00 20.56 478 GLY A C 1
ATOM 1506 O O . GLY A 1 584 ? 11.372 -1.904 9.842 1.00 21.64 478 GLY A O 1
ATOM 1507 N N . LEU A 1 585 ? 12.949 -3.539 9.922 1.00 19.39 479 LEU A N 1
ATOM 1508 C CA . LEU A 1 585 ? 13.157 -3.609 8.469 1.00 20.62 479 LEU A CA 1
ATOM 1509 C C . LEU A 1 585 ? 11.881 -4.031 7.743 1.00 22.99 479 LEU A C 1
ATOM 1510 O O . LEU A 1 585 ? 11.669 -3.627 6.592 1.00 24.11 479 LEU A O 1
ATOM 1515 N N . SER A 1 586 ? 11.040 -4.834 8.396 1.00 23.24 480 SER A N 1
ATOM 1516 C CA . SER A 1 586 ? 9.742 -5.248 7.845 1.00 25.68 480 SER A CA 1
ATOM 1517 C C . SER A 1 586 ? 8.706 -4.101 7.855 1.00 28.64 480 SER A C 1
ATOM 1518 O O . SER A 1 586 ? 7.655 -4.280 7.263 1.00 29.57 480 SER A O 1
ATOM 1521 N N . GLN A 1 587 ? 8.974 -2.977 8.567 1.00 30.18 481 GLN A N 1
ATOM 1522 C CA . GLN A 1 587 ? 8.121 -1.778 8.698 1.00 32.43 481 GLN A CA 1
ATOM 1523 C C . GLN A 1 587 ? 6.742 -2.097 9.300 1.00 35.01 481 GLN A C 1
ATOM 1524 O O . GLN A 1 587 ? 5.940 -1.183 9.521 1.00 36.39 481 GLN A O 1
ATOM 1530 N N . GLY B 2 1 ? -2.300 19.268 7.589 1.00 29.66 1 GLY B N 1
ATOM 1531 C CA . GLY B 2 1 ? -0.886 19.478 7.323 1.00 29.06 1 GLY B CA 1
ATOM 1532 C C . GLY B 2 1 ? -0.208 18.261 6.720 1.00 29.40 1 GLY B C 1
ATOM 1533 O O . GLY B 2 1 ? -0.602 17.117 6.981 1.00 30.10 1 GLY B O 1
ATOM 1534 N N . CYS B 2 2 ? 0.825 18.499 5.926 1.00 28.12 2 CYS B N 1
ATOM 1535 C CA . CYS B 2 2 ? 1.584 17.410 5.331 1.00 27.61 2 CYS B CA 1
ATOM 1536 C C . CYS B 2 2 ? 3.081 17.567 5.600 1.00 26.38 2 CYS B C 1
ATOM 1537 O O . CYS B 2 2 ? 3.548 18.649 5.954 1.00 27.40 2 CYS B O 1
ATOM 1540 N N . ILE B 2 3 ? 3.845 16.478 5.459 1.00 24.89 3 ILE B N 1
ATOM 1541 C CA . ILE B 2 3 ? 5.290 16.502 5.701 1.00 24.63 3 ILE B CA 1
ATOM 1542 C C . ILE B 2 3 ? 5.998 15.657 4.651 1.00 24.18 3 ILE B C 1
ATOM 1543 O O . ILE B 2 3 ? 5.496 14.594 4.304 1.00 24.18 3 ILE B O 1
ATOM 1548 N N . LYS B 2 4 ? 7.139 16.132 4.138 1.00 23.86 4 LYS B N 1
ATOM 1549 C CA . LYS B 2 4 ? 7.931 15.419 3.133 1.00 24.94 4 LYS B CA 1
ATOM 1550 C C . LYS B 2 4 ? 8.910 14.449 3.814 1.00 27.16 4 LYS B C 1
ATOM 1551 O O . LYS B 2 4 ? 9.668 14.851 4.707 1.00 27.43 4 LYS B O 1
ATOM 1557 N N . LYS B 2 5 ? 8.914 13.197 3.361 1.00 27.54 5 LYS B N 1
ATOM 1558 C CA . LYS B 2 5 ? 9.823 12.163 3.860 1.00 28.41 5 LYS B CA 1
ATOM 1559 C C . LYS B 2 5 ? 10.520 11.475 2.682 1.00 28.48 5 LYS B C 1
ATOM 1560 O O . LYS B 2 5 ? 9.947 11.334 1.600 1.00 29.84 5 LYS B O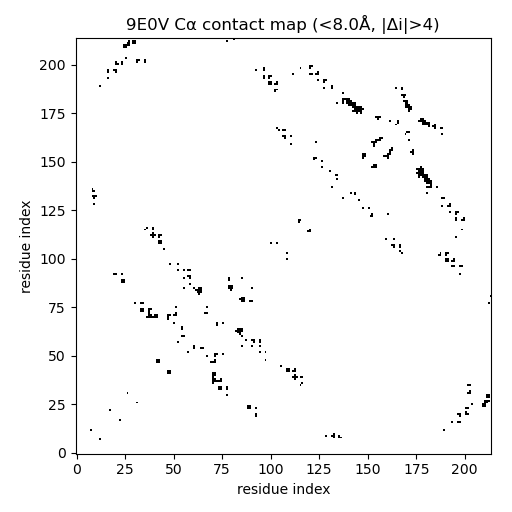 1
ATOM 1566 N N . ALA B 2 6 ? 11.735 11.001 2.903 1.00 26.51 6 ALA B N 1
ATOM 1567 C CA . ALA B 2 6 ? 12.477 10.279 1.873 1.00 25.21 6 ALA B CA 1
ATOM 1568 C C . ALA B 2 6 ? 12.009 8.822 1.906 1.00 23.99 6 ALA B C 1
ATOM 1569 O O . ALA B 2 6 ? 11.860 8.243 2.996 1.00 23.46 6 ALA B O 1
ATOM 1571 N N . VAL B 2 7 ? 11.697 8.257 0.727 1.00 22.75 7 VAL B N 1
ATOM 1572 C CA . VAL B 2 7 ? 11.278 6.863 0.578 1.00 22.66 7 VAL B CA 1
ATOM 1573 C C . VAL B 2 7 ? 12.122 6.223 -0.516 1.00 23.08 7 VAL B C 1
ATOM 1574 O O . VAL B 2 7 ? 12.272 6.774 -1.614 1.00 22.66 7 VAL B O 1
ATOM 1593 N N . PHE B 2 9 ? 12.860 3.446 -3.330 1.00 21.63 9 PHE B N 1
ATOM 1594 C CA . PHE B 2 9 ? 12.133 2.604 -4.262 1.00 22.89 9 PHE B CA 1
ATOM 1595 C C . PHE B 2 9 ? 13.097 1.725 -5.045 1.00 24.80 9 PHE B C 1
ATOM 1596 O O . PHE B 2 9 ? 14.237 2.122 -5.273 1.00 25.74 9 PHE B O 1
ATOM 1604 N N . LYS B 2 10 ? 12.634 0.573 -5.506 1.00 26.43 10 LYS B N 1
ATOM 1605 C CA . LYS B 2 10 ? 13.436 -0.300 -6.356 1.00 29.82 10 LYS B CA 1
ATOM 1606 C C . LYS B 2 10 ? 13.586 0.400 -7.715 1.00 32.56 10 LYS B C 1
ATOM 1607 O O . LYS B 2 10 ? 12.625 0.995 -8.202 1.00 33.23 10 LYS B O 1
ATOM 1613 N N . CYS B 2 11 ? 14.785 0.390 -8.296 1.00 33.97 11 CYS B N 1
ATOM 1614 C CA . CYS B 2 11 ? 15.015 1.023 -9.597 1.00 36.65 11 CYS B CA 1
ATOM 1615 C C . CYS B 2 11 ? 14.203 0.373 -10.713 1.00 38.20 11 CYS B C 1
ATOM 1616 O O . CYS B 2 11 ? 14.166 -0.856 -10.816 1.00 39.74 11 CYS B O 1
#

Secondary structure (DSSP, 8-state):
--SS-SS--HHHHHHHHHHHHTSPPP--HHHHHHHHHHHHHHHT-HHHHHHHHHHHGGGT--SPPPP-SHHHHHHHHTTB-TTS-B-HHHHHHHHHHHHHHTTS-HHHHHHHHHHHHTT--HHHHHHHHHHHHHT-STTS-EEE---GGGGT---STT-HHHHHHHTTT-EE-SSSS-EEE-GGGHHHHHHHHHHHHHHHHHT-/----------

Solvent-accessible surface area: 11666 Å² total

Organism: Homo sapiens (NCBI:txid9606)

Foldseek 3Di:
DDDDDPDDALVVLVVVLCVQLVPADDDDLVLLVLLLVLLLFCLLDVVLLVVLLVQCVLVPDDAATDQDDDSSNSNQVSQDDPRRHGDSSNSNLVNLLSVLCVLADSLLSNLVSVCSVVVNLVLLLVVLSVCRNQCPPLQDKAQDCDDSVVSVADDDPPGSSNVNQVRLVWDADPDPSRTIRDSSSVSNSSSSNSNSSSSVSSSD/DDDDDDDDDD

Nearest PDB structures (foldseek):
  5nh1-assembly1_A  TM=9.867E-01  e=1.346E-27  Homo sapiens
  6n9o-assembly3_C  TM=9.401E-01  e=1.137E-24  Homo sapiens
  6n9o-assembly2_B  TM=9.333E-01  e=9.848E-25  Homo sapiens
  6n9o-assembly1_A  TM=9.222E-01  e=3.938E-24  Homo sapiens
  6n9o-assembly4_D  TM=9.125E-01  e=1.907E-23  Homo sapiens

Sequence (214 aa):
PAEGAFTEDFQGLRAEVETISKELELLDRELCQLLLEGLEGVLRDQLALRALEEALEQGQSLGPVEPLDGPAGAVLECLVLSSGMLVPELAIPVVYLLGALTMLSETQHKLLAEALESQTLLGPLELVGSLLEQSAPWQERSTMSLPPGLLGNSWGEGAPAWVLLDECGLELGEDTPHVCCWEPQAQGRMCALYASLALLSGLSQGCIKKAVFKC

B-factor: mean 25.4, std 10.2, range [11.47, 91.25]

InterPro domains:
  IPR007677 Gasdermin [PTHR16399] (1-482)
  IPR040460 Gasdermin, pore forming domain [PF04598] (4-242)
  IPR041263 Gasdermin, PUB domain [PF17708] (286-456)

GO terms:
  GO:0070273 phosphatidylinositol-4-phosphate binding (F, IDA)
  GO:0005546 phosphatidylinositol-4,5-bisphosphate binding (F, IDA)
  GO:0005886 plasma membrane (C, IDA)
  GO:0141201 pyroptotic cell death (P, IDA)
  GO:0032732 positive regulation of interleukin-1 production (P, IDA)
  GO:0032741 positive regulation of interleukin-18 production (P, IDA)
  GO:0051260 protein homooligomerization (P, IDA)
  GO:0070269 pyroptotic inflammatory response (P, IDA)
  GO:0022829 wide pore channel activity (F, IDA)
  GO:0016020 membrane (C, IDA)
  GO:0009306 protein secretion (P, IDA)
  GO:0050729 positive regulation of inflammatory response (P, IDA)
  GO:0005886 plasma membrane (C, EXP)
  GO:1904724 tertiary granule lumen (C, TAS)
  GO:1904813 ficolin-1-rich granule lumen (C, TAS)
  GO:0035580 specific granule lumen (C, TAS)
  GO:0005576 extracellular region (C, TAS)
  GO:0005829 cytosol (C, TAS)
  GO:0005515 protein binding (F, IPI)
  GO:0005654 nucleoplasm (C, IDA)

Radius of gyration: 18.23 Å; Cα contacts (8 Å, |Δi|>4): 292; chains: 2; bounding box: 40×49×48 Å